Protein 2Z2N (pdb70)

Secondary structure (DSSP, 8-state):
-EEEEEEE--SSS--EEEEEE-TTS-EEEEETTT--EEE-TT--EEE---SSTT----EEE-TTS-EEEEETTTTEEEEE-TTS-EEEEE-SSTT-----EEE-TTS-EEEE----EEEEE-TT--EEEEE-SSTT--EEEEEE-TTS-EEEEETTTTEEEEE-TT--EEEEE-SSTT--EEEEEE-TTSSEEEEETTTTEEEEE-TT--EEEEE-SSTT--EEEEEE-STT-EEEEETTTTEEEEEETTTEEEEEE-SSSS-----EEE-SS-EEE---SEEEEEEE-

Solvent-accessible surface area: 12119 Å² total

CATH classification: 2.130.10.10

Structure (mmCIF, N/CA/C/O backbone):
data_2Z2N
#
_entry.id   2Z2N
#
_cell.length_a   92.970
_cell.length_b   34.752
_cell.length_c   86.601
_cell.angle_alpha   90.00
_cell.angle_beta   117.86
_cell.angle_gamma   90.00
#
_symmetry.space_group_name_H-M   'C 1 2 1'
#
loop_
_entity.id
_entity.type
_entity.pdbx_description
1 polymer 'virginiamycin B lyase'
2 non-polymer 'CHLORIDE ION'
3 water water
#
loop_
_atom_site.group_PDB
_atom_site.id
_atom_site.type_symbol
_atom_site.label_atom_id
_atom_site.label_alt_id
_atom_site.label_comp_id
_atom_site.label_asym_id
_atom_site.label_entity_id
_atom_site.label_seq_id
_atom_site.pdbx_PDB_ins_code
_atom_site.Cartn_x
_atom_site.Cartn_y
_atom_site.Cartn_z
_atom_site.occupancy
_atom_site.B_iso_or_equiv
_atom_site.auth_seq_id
_atom_site.auth_comp_id
_atom_site.auth_asym_id
_atom_site.auth_atom_id
_atom_site.pdbx_PDB_model_num
ATOM 1 N N . GLU A 1 2 ? 34.141 0.462 5.760 1.00 35.40 2 GLU A N 1
ATOM 2 C CA . GLU A 1 2 ? 34.632 0.166 7.145 1.00 35.10 2 GLU A CA 1
ATOM 3 C C . GLU A 1 2 ? 34.373 1.311 8.099 1.00 34.67 2 GLU A C 1
ATOM 4 O O . GLU A 1 2 ? 33.976 2.395 7.687 1.00 34.69 2 GLU A O 1
ATOM 10 N N . PHE A 1 3 ? 34.643 1.059 9.374 1.00 34.45 3 PHE A N 1
ATOM 11 C CA . PHE A 1 3 ? 34.072 1.839 10.464 1.00 34.80 3 PHE A CA 1
ATOM 12 C C . PHE A 1 3 ? 34.689 1.498 11.815 1.00 34.45 3 PHE A C 1
ATOM 13 O O . PHE A 1 3 ? 35.170 0.366 12.029 1.00 34.25 3 PHE A O 1
ATOM 21 N N . LYS A 1 4 ? 34.670 2.466 12.722 1.00 33.66 4 LYS A N 1
ATOM 22 C CA . LYS A 1 4 ? 35.320 2.311 14.030 1.00 34.38 4 LYS A CA 1
ATOM 23 C C . LYS A 1 4 ? 34.241 2.419 15.068 1.00 34.19 4 LYS A C 1
ATOM 24 O O . LYS A 1 4 ? 33.392 3.285 14.940 1.00 34.37 4 LYS A O 1
ATOM 30 N N . LEU A 1 5 ? 34.250 1.524 16.047 1.00 34.74 5 LEU A N 1
ATOM 31 C CA . LEU A 1 5 ? 33.315 1.562 17.189 1.00 35.36 5 LEU A CA 1
ATOM 32 C C . LEU A 1 5 ? 34.026 1.638 18.538 1.00 35.14 5 LEU A C 1
ATOM 33 O O . LEU A 1 5 ? 34.959 0.871 18.810 1.00 36.07 5 LEU A O 1
ATOM 38 N N . GLN A 1 6 ? 33.585 2.579 19.363 1.00 35.85 6 GLN A N 1
ATOM 39 C CA . GLN A 1 6 ? 33.920 2.676 20.785 1.00 36.37 6 GLN A CA 1
ATOM 40 C C . GLN A 1 6 ? 32.662 2.495 21.605 1.00 36.00 6 GLN A C 1
ATOM 41 O O . GLN A 1 6 ? 31.569 2.628 21.065 1.00 37.05 6 GLN A O 1
ATOM 47 N N . GLU A 1 7 ? 32.817 2.182 22.890 1.00 35.89 7 GLU A N 1
ATOM 48 C CA . GLU A 1 7 ? 31.714 2.073 23.857 1.00 36.12 7 GLU A CA 1
ATOM 49 C C . GLU A 1 7 ? 31.930 2.898 25.097 1.00 35.33 7 GLU A C 1
ATOM 50 O O . GLU A 1 7 ? 33.061 3.093 25.556 1.00 36.06 7 GLU A O 1
ATOM 56 N N . LEU A 1 8 ? 30.822 3.326 25.674 1.00 35.63 8 LEU A N 1
ATOM 57 C CA . LEU A 1 8 ? 30.759 3.944 26.986 1.00 35.12 8 LEU A CA 1
ATOM 58 C C . LEU A 1 8 ? 29.939 3.076 27.951 1.00 35.31 8 LEU A C 1
ATOM 59 O O . LEU A 1 8 ? 28.812 2.727 27.690 1.00 31.42 8 LEU A O 1
ATOM 64 N N . ASN A 1 9 ? 30.536 2.739 29.093 1.00 35.76 9 ASN A N 1
ATOM 65 C CA . ASN A 1 9 ? 29.880 1.971 30.133 1.00 38.16 9 ASN A CA 1
ATOM 66 C C . ASN A 1 9 ? 29.112 2.899 31.030 1.00 38.94 9 ASN A C 1
ATOM 67 O O . ASN A 1 9 ? 29.665 3.906 31.460 1.00 39.69 9 ASN A O 1
ATOM 72 N N . LEU A 1 10 ? 27.907 2.510 31.422 1.00 41.14 10 LEU A N 1
ATOM 73 C CA . LEU A 1 10 ? 27.011 3.342 32.244 1.00 43.21 10 LEU A CA 1
ATOM 74 C C . LEU A 1 10 ? 26.648 2.909 33.692 1.00 45.18 10 LEU A C 1
ATOM 75 O O . LEU A 1 10 ? 26.090 3.718 34.441 1.00 46.31 10 LEU A O 1
ATOM 80 N N . THR A 1 11 ? 27.021 1.699 34.095 1.00 46.98 11 THR A N 1
ATOM 81 C CA . THR A 1 11 ? 26.085 0.631 34.625 1.00 48.35 11 THR A CA 1
ATOM 82 C C . THR A 1 11 ? 25.449 0.419 36.066 1.00 48.97 11 THR A C 1
ATOM 83 O O . THR A 1 11 ? 25.662 -0.662 36.666 1.00 49.82 11 THR A O 1
ATOM 87 N N . ASN A 1 12 ? 24.608 1.325 36.604 1.00 49.14 12 ASN A N 1
ATOM 88 C CA A ASN A 1 12 ? 24.128 1.061 37.975 0.50 48.71 12 ASN A CA 1
ATOM 89 C CA B ASN A 1 12 ? 23.883 1.143 37.915 0.50 48.65 12 ASN A CA 1
ATOM 90 C C . ASN A 1 12 ? 23.423 -0.291 38.108 1.00 48.07 12 ASN A C 1
ATOM 91 O O . ASN A 1 12 ? 23.568 -0.897 39.145 1.00 49.46 12 ASN A O 1
ATOM 100 N N . GLN A 1 13 ? 22.746 -0.783 37.079 1.00 47.43 13 GLN A N 1
ATOM 101 C CA . GLN A 1 13 ? 22.612 -2.227 36.871 1.00 45.82 13 GLN A CA 1
ATOM 102 C C . GLN A 1 13 ? 22.084 -2.812 35.546 1.00 43.88 13 GLN A C 1
ATOM 103 O O . GLN A 1 13 ? 22.893 -3.141 34.675 1.00 45.67 13 GLN A O 1
ATOM 109 N N . ASP A 1 14 ? 20.789 -3.053 35.389 1.00 40.08 14 ASP A N 1
ATOM 110 C CA . ASP A 1 14 ? 20.320 -3.329 34.010 1.00 37.22 14 ASP A CA 1
ATOM 111 C C . ASP A 1 14 ? 19.300 -2.248 33.851 1.00 33.76 14 ASP A C 1
ATOM 112 O O . ASP A 1 14 ? 18.141 -2.357 34.309 1.00 31.30 14 ASP A O 1
ATOM 117 N N . THR A 1 15 ? 19.826 -1.115 33.368 1.00 29.83 15 THR A N 1
ATOM 118 C CA . THR A 1 15 ? 19.130 0.164 33.461 1.00 28.74 15 THR A CA 1
ATOM 119 C C . THR A 1 15 ? 18.149 0.421 32.323 1.00 27.76 15 THR A C 1
ATOM 120 O O . THR A 1 15 ? 17.311 1.244 32.479 1.00 23.67 15 THR A O 1
ATOM 124 N N . GLY A 1 16 ? 18.245 -0.362 31.243 1.00 28.11 16 GLY A N 1
ATOM 125 C CA . GLY A 1 16 ? 17.398 -0.158 30.052 1.00 28.83 16 GLY A CA 1
ATOM 126 C C . GLY A 1 16 ? 17.663 1.188 29.374 1.00 29.50 16 GLY A C 1
ATOM 127 O O . GLY A 1 16 ? 16.756 2.008 29.271 1.00 28.74 16 GLY A O 1
ATOM 128 N N . PRO A 1 17 ? 18.883 1.392 28.895 1.00 32.06 17 PRO A N 1
ATOM 129 C CA . PRO A 1 17 ? 19.180 2.562 28.069 1.00 33.52 17 PRO A CA 1
ATOM 130 C C . PRO A 1 17 ? 18.289 2.574 26.849 1.00 33.98 17 PRO A C 1
ATOM 131 O O . PRO A 1 17 ? 18.099 1.502 26.246 1.00 33.45 17 PRO A O 1
ATOM 135 N N . TYR A 1 18 ? 17.713 3.719 26.472 1.00 34.65 18 TYR A N 1
ATOM 136 C CA . TYR A 1 18 ? 16.668 3.679 25.398 1.00 36.07 18 TYR A CA 1
ATOM 137 C C . TYR A 1 18 ? 16.757 4.884 24.426 1.00 36.15 18 TYR A C 1
ATOM 138 O O . TYR A 1 18 ? 17.152 4.738 23.303 1.00 37.49 18 TYR A O 1
ATOM 147 N N . GLY A 1 19 ? 16.470 6.064 24.954 1.00 37.71 19 GLY A N 1
ATOM 148 C CA . GLY A 1 19 ? 16.478 7.247 24.120 1.00 37.88 19 GLY A CA 1
ATOM 149 C C . GLY A 1 19 ? 17.825 7.927 24.363 1.00 36.79 19 GLY A C 1
ATOM 150 O O . GLY A 1 19 ? 18.400 7.836 25.413 1.00 39.33 19 GLY A O 1
ATOM 151 N N . ILE A 1 20 ? 18.262 8.594 23.311 1.00 38.51 20 ILE A N 1
ATOM 152 C CA . ILE A 1 20 ? 19.572 9.267 23.343 1.00 37.58 20 ILE A CA 1
ATOM 153 C C . ILE A 1 20 ? 19.568 10.572 22.487 1.00 35.65 20 ILE A C 1
ATOM 154 O O . ILE A 1 20 ? 18.995 10.694 21.428 1.00 35.71 20 ILE A O 1
ATOM 159 N N . THR A 1 21 ? 20.265 11.558 23.021 1.00 36.60 21 THR A N 1
ATOM 160 C CA . THR A 1 21 ? 20.515 12.745 22.318 1.00 37.33 21 THR A CA 1
ATOM 161 C C . THR A 1 21 ? 21.835 13.360 22.775 1.00 36.64 21 THR A C 1
ATOM 162 O O . THR A 1 21 ? 22.372 12.996 23.793 1.00 37.10 21 THR A O 1
ATOM 166 N N . VAL A 1 22 ? 22.300 14.318 22.004 1.00 38.15 22 VAL A N 1
ATOM 167 C CA . VAL A 1 22 ? 23.603 14.879 22.262 1.00 39.54 22 VAL A CA 1
ATOM 168 C C . VAL A 1 22 ? 23.516 16.361 22.141 1.00 40.48 22 VAL A C 1
ATOM 169 O O . VAL A 1 22 ? 23.022 16.821 21.160 1.00 41.16 22 VAL A O 1
ATOM 173 N N . SER A 1 23 ? 24.006 17.107 23.133 1.00 42.19 23 SER A N 1
ATOM 174 C CA . SER A 1 23 ? 24.087 18.576 23.050 1.00 44.34 23 SER A CA 1
ATOM 175 C C . SER A 1 23 ? 25.125 19.057 22.075 1.00 45.18 23 SER A C 1
ATOM 176 O O . SER A 1 23 ? 26.086 18.359 21.791 1.00 45.95 23 SER A O 1
ATOM 179 N N . ASP A 1 24 ? 24.987 20.283 21.585 1.00 46.82 24 ASP A N 1
ATOM 180 C CA . ASP A 1 24 ? 26.074 20.859 20.792 1.00 48.46 24 ASP A CA 1
ATOM 181 C C . ASP A 1 24 ? 27.221 21.227 21.734 1.00 49.04 24 ASP A C 1
ATOM 182 O O . ASP A 1 24 ? 28.289 21.643 21.294 1.00 50.07 24 ASP A O 1
ATOM 187 N N . LYS A 1 25 ? 26.984 21.050 23.036 1.00 49.73 25 LYS A N 1
ATOM 188 C CA . LYS A 1 25 ? 28.033 21.099 24.011 1.00 49.39 25 LYS A CA 1
ATOM 189 C C . LYS A 1 25 ? 28.846 19.768 23.984 1.00 49.15 25 LYS A C 1
ATOM 190 O O . LYS A 1 25 ? 30.018 19.771 24.348 1.00 50.24 25 LYS A O 1
ATOM 196 N N . GLY A 1 26 ? 28.262 18.668 23.502 1.00 47.86 26 GLY A N 1
ATOM 197 C CA . GLY A 1 26 ? 28.974 17.358 23.389 1.00 46.75 26 GLY A CA 1
ATOM 198 C C . GLY A 1 26 ? 28.572 16.356 24.461 1.00 44.64 26 GLY A C 1
ATOM 199 O O . GLY A 1 26 ? 29.054 15.220 24.531 1.00 44.22 26 GLY A O 1
ATOM 200 N N . LYS A 1 27 ? 27.677 16.825 25.306 1.00 42.39 27 LYS A N 1
ATOM 201 C CA . LYS A 1 27 ? 27.103 16.077 26.355 1.00 41.31 27 LYS A CA 1
ATOM 202 C C . LYS A 1 27 ? 26.134 15.078 25.742 1.00 38.29 27 LYS A C 1
ATOM 203 O O . LYS A 1 27 ? 25.360 15.446 24.910 1.00 37.51 27 LYS A O 1
ATOM 209 N N . VAL A 1 28 ? 26.167 13.852 26.217 1.00 36.85 28 VAL A N 1
ATOM 210 C CA A VAL A 1 28 ? 25.161 12.900 25.812 0.50 36.65 28 VAL A CA 1
ATOM 211 C CA B VAL A 1 28 ? 25.193 12.839 25.841 0.50 36.55 28 VAL A CA 1
ATOM 212 C C . VAL A 1 28 ? 24.184 12.679 26.974 1.00 36.25 28 VAL A C 1
ATOM 213 O O . VAL A 1 28 ? 24.560 12.627 28.156 1.00 36.79 28 VAL A O 1
ATOM 220 N N . TRP A 1 29 ? 22.908 12.552 26.606 1.00 35.70 29 TRP A N 1
ATOM 221 C CA . TRP A 1 29 ? 21.822 12.338 27.541 1.00 37.51 29 TRP A CA 1
ATOM 222 C C . TRP A 1 29 ? 21.098 11.090 27.081 1.00 37.78 29 TRP A C 1
ATOM 223 O O . TRP A 1 29 ? 20.851 10.926 25.853 1.00 37.53 29 TRP A O 1
ATOM 234 N N . ILE A 1 30 ? 20.760 10.244 28.029 1.00 40.51 30 ILE A N 1
ATOM 235 C CA . ILE A 1 30 ? 20.118 8.983 27.734 1.00 42.43 30 ILE A CA 1
ATOM 236 C C . ILE A 1 30 ? 19.049 8.750 28.736 1.00 42.09 30 ILE A C 1
ATOM 237 O O . ILE A 1 30 ? 19.215 9.037 29.910 1.00 44.47 30 ILE A O 1
ATOM 242 N N . THR A 1 31 ? 17.921 8.247 28.272 1.00 41.95 31 THR A N 1
ATOM 243 C CA A THR A 1 31 ? 17.023 7.732 29.238 0.50 42.49 31 THR A CA 1
ATOM 244 C CA B THR A 1 31 ? 16.914 7.716 29.160 0.50 40.51 31 THR A CA 1
ATOM 245 C C . THR A 1 31 ? 17.249 6.249 29.529 1.00 42.15 31 THR A C 1
ATOM 246 O O . THR A 1 31 ? 17.812 5.503 28.714 1.00 43.59 31 THR A O 1
ATOM 253 N N . GLN A 1 32 ? 16.860 5.893 30.724 1.00 42.60 32 GLN A N 1
ATOM 254 C CA . GLN A 1 32 ? 17.067 4.593 31.326 1.00 42.65 32 GLN A CA 1
ATOM 255 C C . GLN A 1 32 ? 15.748 4.128 31.996 1.00 43.03 32 GLN A C 1
ATOM 256 O O . GLN A 1 32 ? 15.434 4.451 33.162 1.00 43.78 32 GLN A O 1
ATOM 262 N N . HIS A 1 33 ? 14.986 3.336 31.250 1.00 43.04 33 HIS A N 1
ATOM 263 C CA . HIS A 1 33 ? 13.624 3.095 31.652 1.00 42.95 33 HIS A CA 1
ATOM 264 C C . HIS A 1 33 ? 13.487 2.094 32.785 1.00 42.65 33 HIS A C 1
ATOM 265 O O . HIS A 1 33 ? 12.529 2.185 33.555 1.00 43.14 33 HIS A O 1
ATOM 272 N N . LYS A 1 34 ? 14.463 1.192 32.967 1.00 43.20 34 LYS A N 1
ATOM 273 C CA . LYS A 1 34 ? 14.379 0.217 34.037 1.00 43.53 34 LYS A CA 1
ATOM 274 C C . LYS A 1 34 ? 14.878 0.866 35.315 1.00 43.81 34 LYS A C 1
ATOM 275 O O . LYS A 1 34 ? 14.220 0.737 36.355 1.00 44.86 34 LYS A O 1
ATOM 281 N N . ALA A 1 35 ? 16.011 1.574 35.241 1.00 44.40 35 ALA A N 1
ATOM 282 C CA . ALA A 1 35 ? 16.535 2.356 36.410 1.00 45.42 35 ALA A CA 1
ATOM 283 C C . ALA A 1 35 ? 15.693 3.599 36.811 1.00 44.96 35 ALA A C 1
ATOM 284 O O . ALA A 1 35 ? 15.901 4.196 37.872 1.00 44.72 35 ALA A O 1
ATOM 286 N N . ASN A 1 36 ? 14.742 3.964 35.988 1.00 45.43 36 ASN A N 1
ATOM 287 C CA . ASN A 1 36 ? 13.857 5.119 36.216 1.00 46.18 36 ASN A CA 1
ATOM 288 C C . ASN A 1 36 ? 14.587 6.463 36.380 1.00 46.16 36 ASN A C 1
ATOM 289 O O . ASN A 1 36 ? 14.393 7.200 37.378 1.00 47.24 36 ASN A O 1
ATOM 302 N N . ILE A 1 38 ? 17.390 9.571 34.150 1.00 45.46 38 ILE A N 1
ATOM 303 C CA . ILE A 1 38 ? 18.026 10.178 32.983 1.00 45.55 38 ILE A CA 1
ATOM 304 C C . ILE A 1 38 ? 19.471 10.368 33.400 1.00 44.14 38 ILE A C 1
ATOM 305 O O . ILE A 1 38 ? 19.760 10.789 34.522 1.00 46.79 38 ILE A O 1
ATOM 310 N N . SER A 1 39 ? 20.369 9.942 32.532 1.00 42.66 39 SER A N 1
ATOM 311 C CA . SER A 1 39 ? 21.769 10.145 32.779 1.00 41.80 39 SER A CA 1
ATOM 312 C C . SER A 1 39 ? 22.416 11.036 31.693 1.00 40.35 39 SER A C 1
ATOM 313 O O . SER A 1 39 ? 22.122 10.978 30.468 1.00 39.77 39 SER A O 1
ATOM 316 N N . CYS A 1 40 ? 23.336 11.870 32.133 1.00 38.84 40 CYS A N 1
ATOM 317 C CA A CYS A 1 40 ? 24.168 12.554 31.177 0.50 39.09 40 CYS A CA 1
ATOM 318 C CA B CYS A 1 40 ? 24.171 12.686 31.258 0.50 39.40 40 CYS A CA 1
ATOM 319 C C . CYS A 1 40 ? 25.637 12.276 31.461 1.00 39.36 40 CYS A C 1
ATOM 320 O O . CYS A 1 40 ? 26.031 12.065 32.595 1.00 38.43 40 CYS A O 1
ATOM 325 N N . ILE A 1 41 ? 26.421 12.171 30.389 1.00 39.22 41 ILE A N 1
ATOM 326 C CA . ILE A 1 41 ? 27.867 11.993 30.460 1.00 39.29 41 ILE A CA 1
ATOM 327 C C . ILE A 1 41 ? 28.484 13.113 29.650 1.00 39.05 41 ILE A C 1
ATOM 328 O O . ILE A 1 41 ? 28.132 13.305 28.458 1.00 37.99 41 ILE A O 1
ATOM 333 N N . ASN A 1 42 ? 29.393 13.857 30.252 1.00 38.23 42 ASN A N 1
ATOM 334 C CA . ASN A 1 42 ? 30.167 14.812 29.498 1.00 39.11 42 ASN A CA 1
ATOM 335 C C . ASN A 1 42 ? 31.403 14.296 28.832 1.00 38.85 42 ASN A C 1
ATOM 336 O O . ASN A 1 42 ? 31.688 13.160 28.952 1.00 38.53 42 ASN A O 1
ATOM 341 N N . LEU A 1 43 ? 32.107 15.068 28.038 1.00 39.85 43 LEU A N 1
ATOM 342 C CA . LEU A 1 43 ? 33.205 14.404 27.307 1.00 40.55 43 LEU A CA 1
ATOM 343 C C . LEU A 1 43 ? 34.315 13.964 28.253 1.00 40.58 43 LEU A C 1
ATOM 344 O O . LEU A 1 43 ? 34.923 12.904 28.074 1.00 40.82 43 LEU A O 1
ATOM 349 N N . ASP A 1 44 ? 34.570 14.772 29.264 1.00 40.21 44 ASP A N 1
ATOM 350 C CA . ASP A 1 44 ? 35.505 14.358 30.310 1.00 40.24 44 ASP A CA 1
ATOM 351 C C . ASP A 1 44 ? 34.994 13.215 31.207 1.00 39.74 44 ASP A C 1
ATOM 352 O O . ASP A 1 44 ? 35.641 12.882 32.171 1.00 40.93 44 ASP A O 1
ATOM 357 N N . GLY A 1 45 ? 33.831 12.643 30.918 1.00 39.43 45 GLY A N 1
ATOM 358 C CA . GLY A 1 45 ? 33.374 11.423 31.579 1.00 38.92 45 GLY A CA 1
ATOM 359 C C . GLY A 1 45 ? 32.588 11.596 32.880 1.00 38.20 45 GLY A C 1
ATOM 360 O O . GLY A 1 45 ? 32.063 10.629 33.423 1.00 38.46 45 GLY A O 1
ATOM 361 N N . LYS A 1 46 ? 32.474 12.806 33.397 1.00 36.40 46 LYS A N 1
ATOM 362 C CA . LYS A 1 46 ? 31.508 13.014 34.474 1.00 35.54 46 LYS A CA 1
ATOM 363 C C . LYS A 1 46 ? 30.072 12.600 34.138 1.00 36.22 46 LYS A C 1
ATOM 364 O O . LYS A 1 46 ? 29.478 13.051 33.136 1.00 34.27 46 LYS A O 1
ATOM 370 N N . ILE A 1 47 ? 29.519 11.747 34.986 1.00 37.04 47 ILE A N 1
ATOM 371 C CA . ILE A 1 47 ? 28.162 11.258 34.850 1.00 38.52 47 ILE A CA 1
ATOM 372 C C . ILE A 1 47 ? 27.259 11.791 35.921 1.00 38.92 47 ILE A C 1
ATOM 373 O O . ILE A 1 47 ? 27.626 11.768 37.072 1.00 40.34 47 ILE A O 1
ATOM 378 N N . THR A 1 48 ? 26.099 12.303 35.526 1.00 40.12 48 THR A N 1
ATOM 379 C CA . THR A 1 48 ? 25.059 12.686 36.458 1.00 41.21 48 THR A CA 1
ATOM 380 C C . THR A 1 48 ? 23.821 11.878 36.177 1.00 42.44 48 THR A C 1
ATOM 381 O O . THR A 1 48 ? 23.383 11.814 35.042 1.00 44.16 48 THR A O 1
ATOM 385 N N . GLU A 1 49 ? 23.276 11.272 37.217 1.00 44.12 49 GLU A N 1
ATOM 386 C CA . GLU A 1 49 ? 22.084 10.461 37.134 1.00 45.44 49 GLU A CA 1
ATOM 387 C C . GLU A 1 49 ? 21.034 11.233 37.871 1.00 45.84 49 GLU A C 1
ATOM 388 O O . GLU A 1 49 ? 21.230 11.632 39.016 1.00 45.42 49 GLU A O 1
ATOM 394 N N . TYR A 1 50 ? 19.924 11.426 37.199 1.00 46.69 50 TYR A N 1
ATOM 395 C CA . TYR A 1 50 ? 18.792 12.194 37.664 1.00 47.43 50 TYR A CA 1
ATOM 396 C C . TYR A 1 50 ? 17.662 11.190 37.920 1.00 48.31 50 TYR A C 1
ATOM 397 O O . TYR A 1 50 ? 16.992 10.808 36.957 1.00 47.41 50 TYR A O 1
ATOM 406 N N . PRO A 1 51 ? 17.444 10.784 39.209 1.00 49.00 51 PRO A N 1
ATOM 407 C CA . PRO A 1 51 ? 16.317 9.849 39.450 1.00 49.68 51 PRO A CA 1
ATOM 408 C C . PRO A 1 51 ? 14.979 10.562 39.166 1.00 51.57 51 PRO A C 1
ATOM 409 O O . PRO A 1 51 ? 14.812 11.752 39.554 1.00 52.38 51 PRO A O 1
ATOM 413 N N . LEU A 1 52 ? 14.051 9.903 38.430 1.00 50.74 52 LEU A N 1
ATOM 414 C CA . LEU A 1 52 ? 12.751 10.529 38.274 1.00 52.02 52 LEU A CA 1
ATOM 415 C C . LEU A 1 52 ? 11.968 10.584 39.566 1.00 52.16 52 LEU A C 1
ATOM 416 O O . LEU A 1 52 ? 12.016 9.641 40.334 1.00 50.55 52 LEU A O 1
ATOM 421 N N . PRO A 1 53 ? 11.262 11.705 39.819 1.00 53.05 53 PRO A N 1
ATOM 422 C CA . PRO A 1 53 ? 10.385 11.798 40.979 1.00 53.20 53 PRO A CA 1
ATOM 423 C C . PRO A 1 53 ? 9.226 10.802 40.992 1.00 52.58 53 PRO A C 1
ATOM 424 O O . PRO A 1 53 ? 8.895 10.290 42.060 1.00 53.81 53 PRO A O 1
ATOM 428 N N . THR A 1 54 ? 8.627 10.535 39.839 1.00 52.14 54 THR A N 1
ATOM 429 C CA . THR A 1 54 ? 7.554 9.544 39.741 1.00 51.01 54 THR A CA 1
ATOM 430 C C . THR A 1 54 ? 8.136 8.119 39.555 1.00 49.95 54 THR A C 1
ATOM 431 O O . THR A 1 54 ? 8.853 7.856 38.618 1.00 48.97 54 THR A O 1
ATOM 435 N N . PRO A 1 55 ? 7.834 7.192 40.479 1.00 48.96 55 PRO A N 1
ATOM 436 C CA . PRO A 1 55 ? 8.408 5.842 40.349 1.00 48.41 55 PRO A CA 1
ATOM 437 C C . PRO A 1 55 ? 7.803 5.088 39.171 1.00 47.96 55 PRO A C 1
ATOM 438 O O . PRO A 1 55 ? 6.690 5.405 38.724 1.00 48.52 55 PRO A O 1
ATOM 442 N N . ASP A 1 56 ? 8.566 4.166 38.597 1.00 47.10 56 ASP A N 1
ATOM 443 C CA . ASP A 1 56 ? 8.073 3.324 37.469 1.00 47.21 56 ASP A CA 1
ATOM 444 C C . ASP A 1 56 ? 7.329 4.078 36.373 1.00 45.76 56 ASP A C 1
ATOM 445 O O . ASP A 1 56 ? 6.248 3.688 35.910 1.00 44.76 56 ASP A O 1
ATOM 450 N N . ALA A 1 57 ? 7.973 5.150 35.934 1.00 44.75 57 ALA A N 1
ATOM 451 C CA . ALA A 1 57 ? 7.398 6.099 35.007 1.00 44.48 57 ALA A CA 1
ATOM 452 C C . ALA A 1 57 ? 7.538 5.680 33.555 1.00 42.20 57 ALA A C 1
ATOM 453 O O . ALA A 1 57 ? 6.905 6.258 32.711 1.00 42.04 57 ALA A O 1
ATOM 455 N N . LYS A 1 58 ? 8.336 4.644 33.299 1.00 40.52 58 LYS A N 1
ATOM 456 C CA . LYS A 1 58 ? 8.685 4.177 31.960 1.00 39.57 58 LYS A CA 1
ATOM 457 C C . LYS A 1 58 ? 9.143 5.355 31.085 1.00 40.11 58 LYS A C 1
ATOM 458 O O . LYS A 1 58 ? 8.528 5.678 30.103 1.00 39.19 58 LYS A O 1
ATOM 464 N N . VAL A 1 59 ? 10.238 5.984 31.498 1.00 41.72 59 VAL A N 1
ATOM 465 C CA . VAL A 1 59 ? 10.819 7.071 30.646 1.00 40.63 59 VAL A CA 1
ATOM 466 C C . VAL A 1 59 ? 11.336 6.514 29.334 1.00 40.89 59 VAL A C 1
ATOM 467 O O . VAL A 1 59 ? 12.110 5.535 29.328 1.00 44.06 59 VAL A O 1
ATOM 479 N N . CYS A 1 61 ? 11.362 8.661 25.626 1.00 29.25 61 CYS A N 1
ATOM 480 C CA . CYS A 1 61 ? 12.081 9.521 24.677 1.00 27.83 61 CYS A CA 1
ATOM 481 C C . CYS A 1 61 ? 12.457 10.843 25.282 1.00 26.66 61 CYS A C 1
ATOM 482 O O . CYS A 1 61 ? 11.882 11.288 26.229 1.00 26.11 61 CYS A O 1
ATOM 485 N N . LEU A 1 62 ? 13.494 11.455 24.732 1.00 26.19 62 LEU A N 1
ATOM 486 C CA . LEU A 1 62 ? 13.836 12.771 25.232 1.00 25.78 62 LEU A CA 1
ATOM 487 C C . LEU A 1 62 ? 14.323 13.621 24.020 1.00 22.00 62 LEU A C 1
ATOM 488 O O . LEU A 1 62 ? 14.781 13.170 22.930 1.00 23.27 62 LEU A O 1
ATOM 493 N N . THR A 1 63 ? 14.380 14.906 24.303 1.00 22.98 63 THR A N 1
ATOM 494 C CA . THR A 1 63 ? 14.864 15.912 23.380 1.00 25.24 63 THR A CA 1
ATOM 495 C C . THR A 1 63 ? 15.469 17.086 24.182 1.00 23.92 63 THR A C 1
ATOM 496 O O . THR A 1 63 ? 15.139 17.307 25.290 1.00 25.54 63 THR A O 1
ATOM 500 N N . ILE A 1 64 ? 16.329 17.828 23.532 1.00 25.80 64 ILE A N 1
ATOM 501 C CA . ILE A 1 64 ? 16.929 19.035 24.093 1.00 26.55 64 ILE A CA 1
ATOM 502 C C . ILE A 1 64 ? 16.302 20.206 23.306 1.00 26.82 64 ILE A C 1
ATOM 503 O O . ILE A 1 64 ? 16.467 20.292 22.077 1.00 26.95 64 ILE A O 1
ATOM 508 N N . SER A 1 65 ? 15.637 21.104 24.036 1.00 26.45 65 SER A N 1
ATOM 509 C CA . SER A 1 65 ? 15.014 22.280 23.467 1.00 27.56 65 SER A CA 1
ATOM 510 C C . SER A 1 65 ? 16.086 23.330 23.038 1.00 28.53 65 SER A C 1
ATOM 511 O O . SER A 1 65 ? 17.255 23.257 23.449 1.00 28.48 65 SER A O 1
ATOM 514 N N . SER A 1 66 ? 15.722 24.308 22.235 1.00 28.56 66 SER A N 1
ATOM 515 C CA . SER A 1 66 ? 16.711 25.272 21.753 1.00 29.42 66 SER A CA 1
ATOM 516 C C . SER A 1 66 ? 17.337 26.069 22.956 1.00 30.40 66 SER A C 1
ATOM 517 O O . SER A 1 66 ? 18.482 26.551 22.882 1.00 31.99 66 SER A O 1
ATOM 520 N N . ASP A 1 67 ? 16.591 26.160 24.057 1.00 31.12 67 ASP A N 1
ATOM 521 C CA . ASP A 1 67 ? 17.048 26.946 25.194 1.00 32.57 67 ASP A CA 1
ATOM 522 C C . ASP A 1 67 ? 17.796 26.059 26.169 1.00 33.01 67 ASP A C 1
ATOM 523 O O . ASP A 1 67 ? 18.081 26.482 27.294 1.00 32.37 67 ASP A O 1
ATOM 528 N N . GLY A 1 68 ? 18.019 24.806 25.756 1.00 32.83 68 GLY A N 1
ATOM 529 C CA . GLY A 1 68 ? 18.969 23.914 26.403 1.00 33.15 68 GLY A CA 1
ATOM 530 C C . GLY A 1 68 ? 18.360 22.934 27.383 1.00 32.16 68 GLY A C 1
ATOM 531 O O . GLY A 1 68 ? 19.094 22.116 27.932 1.00 34.27 68 GLY A O 1
ATOM 532 N N . GLU A 1 69 ? 17.056 23.026 27.670 1.00 30.57 69 GLU A N 1
ATOM 533 C CA . GLU A 1 69 ? 16.433 22.124 28.646 1.00 29.29 69 GLU A CA 1
ATOM 534 C C . GLU A 1 69 ? 16.138 20.784 28.027 1.00 28.13 69 GLU A C 1
ATOM 535 O O . GLU A 1 69 ? 16.006 20.670 26.816 1.00 26.45 69 GLU A O 1
ATOM 541 N N . VAL A 1 70 ? 16.068 19.755 28.871 1.00 26.71 70 VAL A N 1
ATOM 542 C CA . VAL A 1 70 ? 15.770 18.386 28.406 1.00 26.95 70 VAL A CA 1
ATOM 543 C C . VAL A 1 70 ? 14.326 18.098 28.711 1.00 27.73 70 VAL A C 1
ATOM 544 O O . VAL A 1 70 ? 13.906 18.303 29.850 1.00 30.34 70 VAL A O 1
ATOM 548 N N . TRP A 1 71 ? 13.574 17.643 27.689 1.00 27.75 71 TRP A N 1
ATOM 549 C CA . TRP A 1 71 ? 12.185 17.290 27.843 1.00 26.83 71 TRP A CA 1
ATOM 550 C C . TRP A 1 71 ? 12.022 15.849 27.619 1.00 26.30 71 TRP A C 1
ATOM 551 O O . TRP A 1 71 ? 12.676 15.324 26.799 1.00 29.01 71 TRP A O 1
ATOM 562 N N . PHE A 1 72 ? 11.123 15.173 28.308 1.00 28.44 72 PHE A N 1
ATOM 563 C CA . PHE A 1 72 ? 11.036 13.739 28.127 1.00 27.83 72 PHE A CA 1
ATOM 564 C C . PHE A 1 72 ? 9.667 13.213 28.417 1.00 27.98 72 PHE A C 1
ATOM 565 O O . PHE A 1 72 ? 8.836 13.882 29.044 1.00 29.12 72 PHE A O 1
ATOM 573 N N . THR A 1 73 ? 9.439 12.004 27.909 1.00 28.36 73 THR A N 1
ATOM 574 C CA . THR A 1 73 ? 8.179 11.354 28.133 1.00 29.09 73 THR A CA 1
ATOM 575 C C . THR A 1 73 ? 8.309 10.215 29.136 1.00 28.79 73 THR A C 1
ATOM 576 O O . THR A 1 73 ? 9.291 9.417 29.122 1.00 27.82 73 THR A O 1
ATOM 580 N N . GLU A 1 74 ? 7.299 10.204 30.017 1.00 28.47 74 GLU A N 1
ATOM 581 C CA . GLU A 1 74 ? 7.044 9.194 31.039 1.00 29.85 74 GLU A CA 1
ATOM 582 C C . GLU A 1 74 ? 5.841 8.363 30.557 1.00 30.29 74 GLU A C 1
ATOM 583 O O . GLU A 1 74 ? 4.708 8.705 30.856 1.00 30.15 74 GLU A O 1
ATOM 589 N N . ASN A 1 75 ? 6.148 7.294 29.824 1.00 30.48 75 ASN A N 1
ATOM 590 C CA . ASN A 1 75 ? 5.166 6.471 29.107 1.00 29.94 75 ASN A CA 1
ATOM 591 C C . ASN A 1 75 ? 4.134 5.762 30.036 1.00 30.72 75 ASN A C 1
ATOM 592 O O . ASN A 1 75 ? 2.950 5.678 29.657 1.00 31.39 75 ASN A O 1
ATOM 597 N N . ALA A 1 76 ? 4.585 5.282 31.193 1.00 29.51 76 ALA A N 1
ATOM 598 C CA . ALA A 1 76 ? 3.740 4.552 32.136 1.00 30.11 76 ALA A CA 1
ATOM 599 C C . ALA A 1 76 ? 3.154 5.460 33.191 1.00 30.76 76 ALA A C 1
ATOM 600 O O . ALA A 1 76 ? 2.217 5.057 33.835 1.00 33.47 76 ALA A O 1
ATOM 602 N N . ALA A 1 77 ? 3.698 6.669 33.376 1.00 32.96 77 ALA A N 1
ATOM 603 C CA . ALA A 1 77 ? 3.190 7.603 34.377 1.00 33.63 77 ALA A CA 1
ATOM 604 C C . ALA A 1 77 ? 2.334 8.757 33.861 1.00 32.88 77 ALA A C 1
ATOM 605 O O . ALA A 1 77 ? 1.857 9.582 34.691 1.00 32.48 77 ALA A O 1
ATOM 607 N N . ASN A 1 78 ? 2.120 8.823 32.542 1.00 33.11 78 ASN A N 1
ATOM 608 C CA . ASN A 1 78 ? 1.207 9.805 31.935 1.00 32.81 78 ASN A CA 1
ATOM 609 C C . ASN A 1 78 ? 1.695 11.253 32.128 1.00 32.57 78 ASN A C 1
ATOM 610 O O . ASN A 1 78 ? 0.917 12.181 32.344 1.00 30.74 78 ASN A O 1
ATOM 615 N N . LYS A 1 79 ? 3.006 11.431 31.932 1.00 33.14 79 LYS A N 1
ATOM 616 C CA . LYS A 1 79 ? 3.629 12.719 32.203 1.00 32.85 79 LYS A CA 1
ATOM 617 C C . LYS A 1 79 ? 4.649 13.101 31.169 1.00 31.48 79 LYS A C 1
ATOM 618 O O . LYS A 1 79 ? 5.262 12.236 30.543 1.00 31.78 79 LYS A O 1
ATOM 624 N N . ILE A 1 80 ? 4.815 14.409 31.028 1.00 31.85 80 ILE A N 1
ATOM 625 C CA . ILE A 1 80 ? 5.930 15.024 30.321 1.00 32.74 80 ILE A CA 1
ATOM 626 C C . ILE A 1 80 ? 6.847 15.624 31.400 1.00 32.92 80 ILE A C 1
ATOM 627 O O . ILE A 1 80 ? 6.389 16.288 32.316 1.00 34.83 80 ILE A O 1
ATOM 632 N N . GLY A 1 81 ? 8.123 15.296 31.346 1.00 33.20 81 GLY A N 1
ATOM 633 C CA . GLY A 1 81 ? 9.117 15.861 32.228 1.00 32.83 81 GLY A CA 1
ATOM 634 C C . GLY A 1 81 ? 10.031 16.841 31.527 1.00 33.06 81 GLY A C 1
ATOM 635 O O . GLY A 1 81 ? 10.087 16.954 30.295 1.00 32.88 81 GLY A O 1
ATOM 636 N N . ARG A 1 82 ? 10.726 17.597 32.369 1.00 31.89 82 ARG A N 1
ATOM 637 C CA . ARG A 1 82 ? 11.598 18.622 31.910 1.00 31.98 82 ARG A CA 1
ATOM 638 C C . ARG A 1 82 ? 12.691 18.740 32.944 1.00 30.09 82 ARG A C 1
ATOM 639 O O . ARG A 1 82 ? 12.390 18.784 34.108 1.00 31.57 82 ARG A O 1
ATOM 647 N N . ILE A 1 83 ? 13.939 18.764 32.514 1.00 29.67 83 ILE A N 1
ATOM 648 C CA . ILE A 1 83 ? 15.068 19.106 33.375 1.00 30.20 83 ILE A CA 1
ATOM 649 C C . ILE A 1 83 ? 15.545 20.491 32.994 1.00 29.86 83 ILE A C 1
ATOM 650 O O . ILE A 1 83 ? 16.055 20.734 31.920 1.00 26.89 83 ILE A O 1
ATOM 655 N N . THR A 1 84 ? 15.495 21.380 33.968 1.00 31.11 84 THR A N 1
ATOM 656 C CA . THR A 1 84 ? 15.761 22.753 33.731 1.00 32.53 84 THR A CA 1
ATOM 657 C C . THR A 1 84 ? 17.252 22.942 33.817 1.00 33.90 84 THR A C 1
ATOM 658 O O . THR A 1 84 ? 18.013 22.037 34.168 1.00 32.96 84 THR A O 1
ATOM 662 N N . LYS A 1 85 ? 17.656 24.161 33.512 1.00 35.53 85 LYS A N 1
ATOM 663 C CA . LYS A 1 85 ? 19.044 24.492 33.449 1.00 37.47 85 LYS A CA 1
ATOM 664 C C . LYS A 1 85 ? 19.605 24.417 34.873 1.00 37.91 85 LYS A C 1
ATOM 665 O O . LYS A 1 85 ? 20.785 24.086 35.083 1.00 39.15 85 LYS A O 1
ATOM 671 N N . LYS A 1 86 ? 18.742 24.646 35.864 1.00 37.62 86 LYS A N 1
ATOM 672 C CA . LYS A 1 86 ? 19.146 24.479 37.25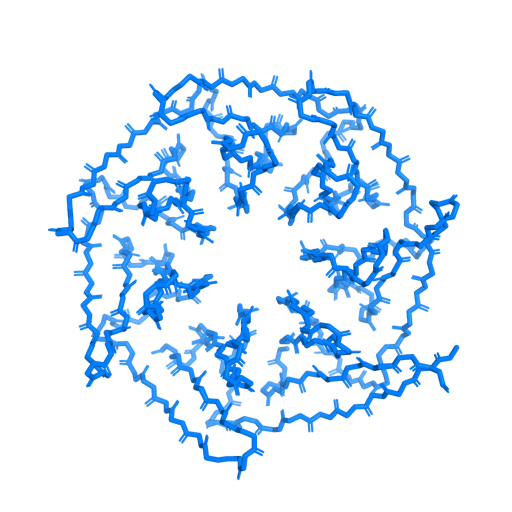0 1.00 37.31 86 LYS A CA 1
ATOM 673 C C . LYS A 1 86 ? 19.327 23.013 37.672 1.00 36.64 86 LYS A C 1
ATOM 674 O O . LYS A 1 86 ? 19.668 22.756 38.813 1.00 36.88 86 LYS A O 1
ATOM 680 N N . GLY A 1 87 ? 19.133 22.061 36.769 1.00 36.11 87 GLY A N 1
ATOM 681 C CA . GLY A 1 87 ? 19.187 20.654 37.110 1.00 35.81 87 GLY A CA 1
ATOM 682 C C . GLY A 1 87 ? 17.980 20.188 37.911 1.00 35.88 87 GLY A C 1
ATOM 683 O O . GLY A 1 87 ? 18.041 19.144 38.556 1.00 36.46 87 GLY A O 1
ATOM 684 N N . ILE A 1 88 ? 16.891 20.958 37.914 1.00 35.20 88 ILE A N 1
ATOM 685 C CA . ILE A 1 88 ? 15.668 20.490 38.562 1.00 34.33 88 ILE A CA 1
ATOM 686 C C . ILE A 1 88 ? 14.619 19.937 37.553 1.00 32.97 88 ILE A C 1
ATOM 687 O O . ILE A 1 88 ? 14.411 20.483 36.449 1.00 30.86 88 ILE A O 1
ATOM 692 N N . ILE A 1 89 ? 13.941 18.885 37.993 1.00 32.12 89 ILE A N 1
ATOM 693 C CA . ILE A 1 89 ? 12.974 18.151 37.186 1.00 32.18 89 ILE A CA 1
ATOM 694 C C . ILE A 1 89 ? 11.584 18.586 37.531 1.00 32.25 89 ILE A C 1
ATOM 695 O O . ILE A 1 89 ? 11.188 18.541 38.712 1.00 31.38 89 ILE A O 1
ATOM 700 N N . LYS A 1 90 ? 10.880 19.093 36.544 1.00 32.67 90 LYS A N 1
ATOM 701 C CA . LYS A 1 90 ? 9.468 19.314 36.644 1.00 34.36 90 LYS A CA 1
ATOM 702 C C . LYS A 1 90 ? 8.766 18.238 35.811 1.00 33.77 90 LYS A C 1
ATOM 703 O O . LYS A 1 90 ? 9.269 17.805 34.769 1.00 33.04 90 LYS A O 1
ATOM 709 N N . GLU A 1 91 ? 7.622 17.776 36.319 1.00 33.66 91 GLU A N 1
ATOM 710 C CA . GLU A 1 91 ? 6.724 16.979 35.498 1.00 33.28 91 GLU A CA 1
ATOM 711 C C . GLU A 1 91 ? 5.415 17.692 35.327 1.00 32.19 91 GLU A C 1
ATOM 712 O O . GLU A 1 91 ? 5.037 18.507 36.164 1.00 32.79 91 GLU A O 1
ATOM 718 N N . TYR A 1 92 ? 4.742 17.365 34.240 1.00 31.80 92 TYR A N 1
ATOM 719 C CA . TYR A 1 92 ? 3.445 17.903 33.879 1.00 32.33 92 TYR A CA 1
ATOM 720 C C . TYR A 1 92 ? 2.543 16.742 33.522 1.00 31.94 92 TYR A C 1
ATOM 721 O O . TYR A 1 92 ? 2.833 15.935 32.641 1.00 33.46 92 TYR A O 1
ATOM 730 N N . THR A 1 93 ? 1.469 16.612 34.286 1.00 30.96 93 THR A N 1
ATOM 731 C CA . THR A 1 93 ? 0.569 15.490 34.084 1.00 32.56 93 THR A CA 1
ATOM 732 C C . THR A 1 93 ? -0.378 15.700 32.956 1.00 32.39 93 THR A C 1
ATOM 733 O O . THR A 1 93 ? -1.016 16.743 32.875 1.00 32.86 93 THR A O 1
ATOM 737 N N . LEU A 1 94 ? -0.490 14.682 32.105 1.00 32.75 94 LEU A N 1
ATOM 738 C CA . LEU A 1 94 ? -1.388 14.751 30.984 1.00 32.96 94 LEU A CA 1
ATOM 739 C C . LEU A 1 94 ? -2.869 14.779 31.345 1.00 32.68 94 LEU A C 1
ATOM 740 O O . LEU A 1 94 ? -3.328 14.086 32.263 1.00 32.77 94 LEU A O 1
ATOM 745 N N . PRO A 1 95 ? -3.641 15.590 30.617 1.00 32.84 95 PRO A N 1
ATOM 746 C CA . PRO A 1 95 ? -5.035 15.802 30.944 1.00 32.47 95 PRO A CA 1
ATOM 747 C C . PRO A 1 95 ? -5.948 14.546 30.936 1.00 32.48 95 PRO A C 1
ATOM 748 O O . PRO A 1 95 ? -6.846 14.457 31.757 1.00 34.00 95 PRO A O 1
ATOM 752 N N . ASN A 1 96 ? -5.695 13.579 30.045 1.00 32.85 96 ASN A N 1
ATOM 753 C CA . ASN A 1 96 ? -6.463 12.322 30.003 1.00 32.09 96 ASN A CA 1
ATOM 754 C C . ASN A 1 96 ? -5.631 11.143 30.450 1.00 32.51 96 ASN A C 1
ATOM 755 O O . ASN A 1 96 ? -4.469 11.005 30.058 1.00 33.81 96 ASN A O 1
ATOM 760 N N . PRO A 1 97 ? -6.245 10.193 31.120 1.00 31.71 97 PRO A N 1
ATOM 761 C CA . PRO A 1 97 ? -5.393 9.215 31.742 1.00 32.93 97 PRO A CA 1
ATOM 762 C C . PRO A 1 97 ? -4.900 8.157 30.772 1.00 33.55 97 PRO A C 1
ATOM 763 O O . PRO A 1 97 ? -5.514 7.932 29.713 1.00 33.13 97 PRO A O 1
ATOM 767 N N . ASP A 1 98 ? -3.811 7.496 31.162 1.00 34.30 98 ASP A N 1
ATOM 768 C CA . ASP A 1 98 ? -3.284 6.381 30.416 1.00 35.75 98 ASP A CA 1
ATOM 769 C C . ASP A 1 98 ? -3.069 6.817 28.973 1.00 33.32 98 ASP A C 1
ATOM 770 O O . ASP A 1 98 ? -3.359 6.069 28.037 1.00 36.27 98 ASP A O 1
ATOM 775 N N . SER A 1 99 ? -2.561 8.036 28.779 1.00 33.65 99 SER A N 1
ATOM 776 C CA . SER A 1 99 ? -2.279 8.521 27.425 1.00 30.72 99 SER A CA 1
ATOM 777 C C . SER A 1 99 ? -1.024 7.874 26.763 1.00 29.45 99 SER A C 1
ATOM 778 O O . SER A 1 99 ? -0.994 7.798 25.565 1.00 30.30 99 SER A O 1
ATOM 781 N N . ALA A 1 100 ? -0.066 7.395 27.568 1.00 29.04 100 ALA A N 1
ATOM 782 C CA . ALA A 1 100 ? 1.161 6.731 27.071 1.00 29.52 100 ALA A CA 1
ATOM 783 C C . ALA A 1 100 ? 1.981 7.608 26.119 1.00 29.14 100 ALA A C 1
ATOM 784 O O . ALA A 1 100 ? 2.270 7.237 24.968 1.00 30.55 100 ALA A O 1
ATOM 786 N N . PRO A 1 101 ? 2.461 8.770 26.641 1.00 28.35 101 PRO A N 1
ATOM 787 C CA . PRO A 1 101 ? 3.299 9.581 25.810 1.00 28.22 101 PRO A CA 1
ATOM 788 C C . PRO A 1 101 ? 4.555 8.846 25.363 1.00 25.48 101 PRO A C 1
ATOM 789 O O . PRO A 1 101 ? 5.127 8.056 26.155 1.00 26.00 101 PRO A O 1
ATOM 793 N N . TYR A 1 102 ? 5.013 9.183 24.201 1.00 16.77 102 TYR A N 1
ATOM 794 C CA . TYR A 1 102 ? 6.100 8.424 23.668 1.00 15.38 102 TYR A CA 1
ATOM 795 C C . TYR A 1 102 ? 7.107 9.330 22.965 1.00 14.42 102 TYR A C 1
ATOM 796 O O . TYR A 1 102 ? 8.032 9.803 23.599 1.00 14.22 102 TYR A O 1
ATOM 805 N N . GLY A 1 103 ? 6.930 9.569 21.681 1.00 13.93 103 GLY A N 1
ATOM 806 C CA . GLY A 1 103 ? 7.796 10.454 20.984 1.00 13.85 103 GLY A CA 1
ATOM 807 C C . GLY A 1 103 ? 7.723 11.901 21.404 1.00 12.12 103 GLY A C 1
ATOM 808 O O . GLY A 1 103 ? 6.726 12.302 21.886 1.00 13.82 103 GLY A O 1
ATOM 809 N N . ILE A 1 104 ? 8.838 12.638 21.176 1.00 11.74 104 ILE A N 1
ATOM 810 C CA . ILE A 1 104 ? 8.948 14.012 21.672 1.00 12.51 104 ILE A CA 1
ATOM 811 C C . ILE A 1 104 ? 9.919 14.819 20.853 1.00 12.51 104 ILE A C 1
ATOM 812 O O . ILE A 1 104 ? 10.969 14.327 20.438 1.00 13.84 104 ILE A O 1
ATOM 817 N N . THR A 1 105 ? 9.530 16.044 20.543 1.00 13.32 105 THR A N 1
ATOM 818 C CA . THR A 1 105 ? 10.311 16.935 19.716 1.00 14.39 105 THR A CA 1
ATOM 819 C C . THR A 1 105 ? 9.893 18.415 19.931 1.00 13.59 105 THR A C 1
ATOM 820 O O . THR A 1 105 ? 8.850 18.700 20.384 1.00 16.02 105 THR A O 1
ATOM 824 N N . GLU A 1 106 ? 10.810 19.306 19.547 1.00 13.66 106 GLU A N 1
ATOM 825 C CA . GLU A 1 106 ? 10.544 20.764 19.537 1.00 12.80 106 GLU A CA 1
ATOM 826 C C . GLU A 1 106 ? 9.839 21.170 18.230 1.00 12.01 106 GLU A C 1
ATOM 827 O O . GLU A 1 106 ? 10.305 20.801 17.136 1.00 14.22 106 GLU A O 1
ATOM 833 N N . GLY A 1 107 ? 8.791 21.994 18.349 1.00 11.69 107 GLY A N 1
ATOM 834 C CA . GLY A 1 107 ? 8.131 22.527 17.189 1.00 12.08 107 GLY A CA 1
ATOM 835 C C . GLY A 1 107 ? 8.683 23.851 16.692 1.00 13.36 107 GLY A C 1
ATOM 836 O O . GLY A 1 107 ? 9.622 24.385 17.242 1.00 12.91 107 GLY A O 1
ATOM 837 N N . PRO A 1 108 ? 8.056 24.425 15.623 1.00 12.11 108 PRO A N 1
ATOM 838 C CA . PRO A 1 108 ? 8.643 25.530 14.955 1.00 13.93 108 PRO A CA 1
ATOM 839 C C . PRO A 1 108 ? 8.677 26.824 15.787 1.00 14.59 108 PRO A C 1
ATOM 840 O O . PRO A 1 108 ? 9.569 27.628 15.548 1.00 14.71 108 PRO A O 1
ATOM 844 N N . ASN A 1 109 ? 7.685 27.011 16.666 1.00 12.07 109 ASN A N 1
ATOM 845 C CA . ASN A 1 109 ? 7.605 28.176 17.547 1.00 13.66 109 ASN A CA 1
ATOM 846 C C . ASN A 1 109 ? 8.227 27.962 18.920 1.00 13.60 109 ASN A C 1
ATOM 847 O O . ASN A 1 109 ? 8.298 28.879 19.716 1.00 14.49 109 ASN A O 1
ATOM 852 N N . GLY A 1 110 ? 8.749 26.787 19.120 1.00 14.04 110 GLY A N 1
ATOM 853 C CA . GLY A 1 110 ? 9.525 26.444 20.254 1.00 14.44 110 GLY A CA 1
ATOM 854 C C . GLY A 1 110 ? 8.744 25.674 21.301 1.00 14.41 110 GLY A C 1
ATOM 855 O O . GLY A 1 110 ? 9.297 25.369 22.377 1.00 15.41 110 GLY A O 1
ATOM 856 N N . ASP A 1 111 ? 7.467 25.380 21.037 1.00 13.66 111 ASP A N 1
ATOM 857 C CA . ASP A 1 111 ? 6.768 24.465 21.952 1.00 11.75 111 ASP A CA 1
ATOM 858 C C . ASP A 1 111 ? 7.307 23.043 21.788 1.00 12.76 111 ASP A C 1
ATOM 859 O O . ASP A 1 111 ? 8.039 22.731 20.829 1.00 11.02 111 ASP A O 1
ATOM 864 N N . ILE A 1 112 ? 6.921 22.166 22.681 1.00 10.83 112 ILE A N 1
ATOM 865 C CA . ILE A 1 112 ? 7.313 20.760 22.703 1.00 12.92 112 ILE A CA 1
ATOM 866 C C . ILE A 1 112 ? 6.108 19.934 22.364 1.00 11.27 112 ILE A C 1
ATOM 867 O O . ILE A 1 112 ? 5.073 20.035 22.965 1.00 13.75 112 ILE A O 1
ATOM 872 N N . TRP A 1 113 ? 6.279 19.096 21.395 1.00 12.00 113 TRP A N 1
ATOM 873 C CA . TRP A 1 113 ? 5.188 18.320 20.786 1.00 12.72 113 TRP A CA 1
ATOM 874 C C . TRP A 1 113 ? 5.533 16.861 21.063 1.00 13.61 113 TRP A C 1
ATOM 875 O O . TRP A 1 113 ? 6.667 16.455 21.093 1.00 13.06 113 TRP A O 1
ATOM 886 N N . PHE A 1 114 ? 4.528 16.073 21.236 1.00 14.15 114 PHE A N 1
ATOM 887 C CA . PHE A 1 114 ? 4.731 14.673 21.638 1.00 14.61 114 PHE A CA 1
ATOM 888 C C . PHE A 1 114 ? 3.548 13.793 21.181 1.00 14.41 114 PHE A C 1
ATOM 889 O O . PHE A 1 114 ? 2.464 14.280 20.945 1.00 17.57 114 PHE A O 1
ATOM 897 N N . THR A 1 115 ? 3.816 12.484 20.982 1.00 15.45 115 THR A N 1
ATOM 898 C CA . THR A 1 115 ? 2.739 11.566 20.613 1.00 15.34 115 THR A CA 1
ATOM 899 C C . THR A 1 115 ? 2.292 10.928 21.876 1.00 15.33 115 THR A C 1
ATOM 900 O O . THR A 1 115 ? 3.046 10.709 22.853 1.00 14.72 115 THR A O 1
ATOM 904 N N . GLU A 1 116 ? 0.967 10.624 21.918 1.00 15.80 116 GLU A N 1
ATOM 905 C CA . GLU A 1 116 ? 0.306 9.769 22.966 1.00 14.21 116 GLU A CA 1
ATOM 906 C C . GLU A 1 116 ? -0.101 8.462 22.345 1.00 14.18 116 GLU A C 1
ATOM 907 O O . GLU A 1 116 ? -1.015 8.452 21.558 1.00 17.52 116 GLU A O 1
ATOM 926 N N . ASN A 1 118 ? -1.270 5.381 23.406 1.00 17.85 118 ASN A N 1
ATOM 927 C CA . ASN A 1 118 ? -2.577 4.874 23.756 1.00 18.76 118 ASN A CA 1
ATOM 928 C C . ASN A 1 118 ? -3.654 6.012 23.740 1.00 18.01 118 ASN A C 1
ATOM 929 O O . ASN A 1 118 ? -4.826 5.772 23.488 1.00 18.22 118 ASN A O 1
ATOM 934 N N . GLY A 1 119 ? -3.273 7.264 23.921 1.00 15.55 119 GLY A N 1
ATOM 935 C CA . GLY A 1 119 ? -4.322 8.316 23.940 1.00 17.50 119 GLY A CA 1
ATOM 936 C C . GLY A 1 119 ? -4.787 8.592 22.538 1.00 16.85 119 GLY A C 1
ATOM 937 O O . GLY A 1 119 ? -5.835 9.147 22.317 1.00 15.97 119 GLY A O 1
ATOM 938 N N . ASN A 1 120 ? -4.002 8.190 21.555 1.00 15.62 120 ASN A N 1
ATOM 939 C CA . ASN A 1 120 ? -4.387 8.439 20.149 1.00 14.48 120 ASN A CA 1
ATOM 940 C C . ASN A 1 120 ? -4.496 9.945 19.832 1.00 15.96 120 ASN A C 1
ATOM 941 O O . ASN A 1 120 ? -5.397 10.356 19.123 1.00 15.60 120 ASN A O 1
ATOM 946 N N . ARG A 1 121 ? -3.485 10.721 20.306 1.00 15.74 12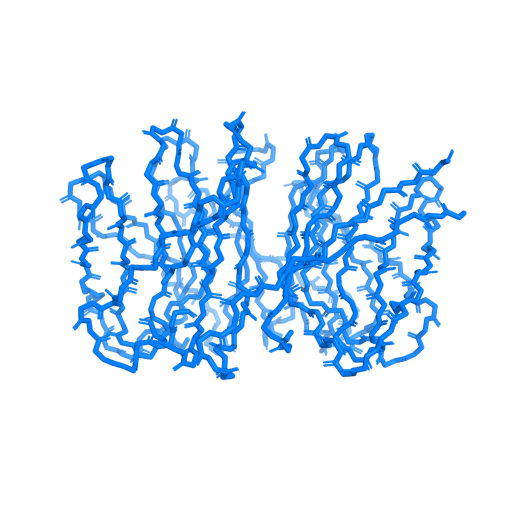1 ARG A N 1
ATOM 947 C CA . ARG A 1 121 ? -3.425 12.159 20.136 1.00 16.29 121 ARG A CA 1
ATOM 948 C C . ARG A 1 121 ? -2.011 12.609 20.004 1.00 16.12 121 ARG A C 1
ATOM 949 O O . ARG A 1 121 ? -1.100 11.866 20.387 1.00 16.27 121 ARG A O 1
ATOM 957 N N . ILE A 1 122 ? -1.873 13.800 19.407 1.00 16.55 122 ILE A N 1
ATOM 958 C CA . ILE A 1 122 ? -0.649 14.600 19.385 1.00 13.16 122 ILE A CA 1
ATOM 959 C C . ILE A 1 122 ? -0.801 15.662 20.429 1.00 16.29 122 ILE A C 1
ATOM 960 O O . ILE A 1 122 ? -1.842 16.294 20.506 1.00 15.02 122 ILE A O 1
ATOM 965 N N . GLY A 1 123 ? 0.197 15.809 21.276 1.00 14.85 123 GLY A N 1
ATOM 966 C CA . GLY A 1 123 ? 0.161 16.776 22.329 1.00 15.81 123 GLY A CA 1
ATOM 967 C C . GLY A 1 123 ? 1.132 17.911 22.053 1.00 15.66 123 GLY A C 1
ATOM 968 O O . GLY A 1 123 ? 2.112 17.733 21.328 1.00 16.50 123 GLY A O 1
ATOM 969 N N . ARG A 1 124 ? 0.888 19.020 22.721 1.00 16.71 124 ARG A N 1
ATOM 970 C CA . ARG A 1 124 ? 1.638 20.232 22.590 1.00 18.40 124 ARG A CA 1
ATOM 971 C C . ARG A 1 124 ? 1.709 20.898 23.968 1.00 17.61 124 ARG A C 1
ATOM 972 O O . ARG A 1 124 ? 0.679 21.121 24.559 1.00 18.25 124 ARG A O 1
ATOM 980 N N . ILE A 1 125 ? 2.914 21.225 24.440 1.00 17.48 125 ILE A N 1
ATOM 981 C CA . ILE A 1 125 ? 3.091 21.893 25.731 1.00 16.95 125 ILE A CA 1
ATOM 982 C C . ILE A 1 125 ? 4.019 23.121 25.650 1.00 18.85 125 ILE A C 1
ATOM 983 O O . ILE A 1 125 ? 5.011 23.116 24.950 1.00 14.35 125 ILE A O 1
ATOM 988 N N . THR A 1 126 ? 3.679 24.162 26.398 1.00 19.02 126 THR A N 1
ATOM 989 C CA . THR A 1 126 ? 4.456 25.396 26.411 1.00 20.21 126 THR A CA 1
ATOM 990 C C . THR A 1 126 ? 5.466 25.501 27.522 1.00 22.20 126 THR A C 1
ATOM 991 O O . THR A 1 126 ? 5.516 24.692 28.448 1.00 22.56 126 THR A O 1
ATOM 995 N N . ASP A 1 127 ? 6.286 26.536 27.398 1.00 24.70 127 ASP A N 1
ATOM 996 C CA . ASP A 1 127 ? 7.209 26.947 28.425 1.00 26.40 127 ASP A CA 1
ATOM 997 C C . ASP A 1 127 ? 6.550 26.884 29.814 1.00 26.83 127 ASP A C 1
ATOM 998 O O . ASP A 1 127 ? 7.090 26.372 30.813 1.00 26.94 127 ASP A O 1
ATOM 1003 N N . ASP A 1 128 ? 5.335 27.391 29.859 1.00 26.48 128 ASP A N 1
ATOM 1004 C CA . ASP A 1 128 ? 4.654 27.582 31.109 1.00 26.15 128 ASP A CA 1
ATOM 1005 C C . ASP A 1 128 ? 3.709 26.411 31.443 1.00 25.13 128 ASP A C 1
ATOM 1006 O O . ASP A 1 128 ? 2.903 26.472 32.362 1.00 22.90 128 ASP A O 1
ATOM 1011 N N . GLY A 1 129 ? 3.866 25.302 30.719 1.00 23.27 129 GLY A N 1
ATOM 1012 C CA . GLY A 1 129 ? 3.266 24.042 31.145 1.00 22.80 129 GLY A CA 1
ATOM 1013 C C . GLY A 1 129 ? 1.863 23.825 30.642 1.00 22.26 129 GLY A C 1
ATOM 1014 O O . GLY A 1 129 ? 1.188 22.858 31.018 1.00 19.35 129 GLY A O 1
ATOM 1015 N N . LYS A 1 130 ? 1.400 24.700 29.770 1.00 22.14 130 LYS A N 1
ATOM 1016 C CA . LYS A 1 130 ? 0.054 24.525 29.269 1.00 22.67 130 LYS A CA 1
ATOM 1017 C C . LYS A 1 130 ? 0.097 23.491 28.118 1.00 21.39 130 LYS A C 1
ATOM 1018 O O . LYS A 1 130 ? 1.016 23.508 27.263 1.00 23.46 130 LYS A O 1
ATOM 1024 N N . ILE A 1 131 ? -0.911 22.611 28.149 1.00 21.20 131 ILE A N 1
ATOM 1025 C CA . ILE A 1 131 ? -0.997 21.468 27.231 1.00 19.71 131 ILE A CA 1
ATOM 1026 C C . ILE A 1 131 ? -2.163 21.697 26.254 1.00 18.34 131 ILE A C 1
ATOM 1027 O O . ILE A 1 131 ? -3.155 22.264 26.598 1.00 14.74 131 ILE A O 1
ATOM 1032 N N . ARG A 1 132 ? -1.936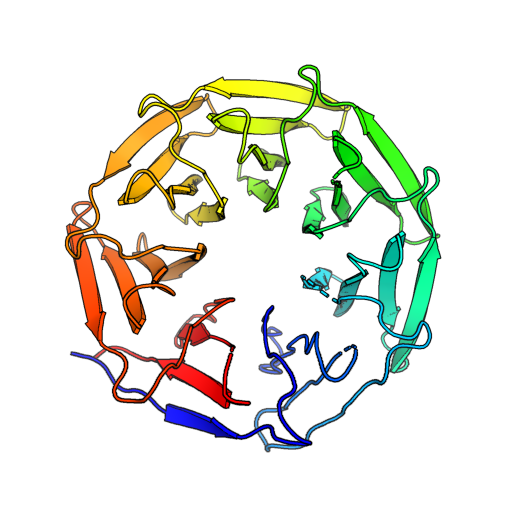 21.398 24.994 1.00 15.51 132 ARG A N 1
ATOM 1033 C CA . ARG A 1 132 ? -2.964 21.380 23.979 1.00 17.20 132 ARG A CA 1
ATOM 1034 C C . ARG A 1 132 ? -2.822 20.049 23.280 1.00 17.43 132 ARG A C 1
ATOM 1035 O O . ARG A 1 132 ? -1.669 19.608 23.059 1.00 18.07 132 ARG A O 1
ATOM 1043 N N . GLU A 1 133 ? -3.942 19.466 22.865 1.00 17.81 133 GLU A N 1
ATOM 1044 C CA . GLU A 1 133 ? -3.927 18.155 22.223 1.00 18.58 133 GLU A CA 1
ATOM 1045 C C . GLU A 1 133 ? -4.869 18.137 21.014 1.00 17.76 133 GLU A C 1
ATOM 1046 O O . GLU A 1 133 ? -5.948 18.796 21.056 1.00 16.25 133 GLU A O 1
ATOM 1052 N N . TYR A 1 134 ? -4.511 17.262 20.062 1.00 17.15 134 TYR A N 1
ATOM 1053 C CA . TYR A 1 134 ? -5.100 17.102 18.738 1.00 16.35 134 TYR A CA 1
ATOM 1054 C C . TYR A 1 134 ? -5.381 15.635 18.568 1.00 16.74 134 TYR A C 1
ATOM 1055 O O . TYR A 1 134 ? -4.471 14.821 18.435 1.00 17.05 134 TYR A O 1
ATOM 1064 N N . GLU A 1 135 ? -6.657 15.289 18.583 1.00 16.23 135 GLU A N 1
ATOM 1065 C CA . GLU A 1 135 ? -7.135 13.921 18.398 1.00 16.64 135 GLU A CA 1
ATOM 1066 C C . GLU A 1 135 ? -6.924 13.350 17.009 1.00 16.02 135 GLU A C 1
ATOM 1067 O O . GLU A 1 135 ? -7.169 14.042 16.043 1.00 15.90 135 GLU A O 1
ATOM 1073 N N . LEU A 1 136 ? -6.434 12.110 16.881 1.00 15.04 136 LEU A N 1
ATOM 1074 C CA . LEU A 1 136 ? -6.251 11.544 15.562 1.00 15.97 136 LEU A CA 1
ATOM 1075 C C . LEU A 1 136 ? -7.605 11.007 15.009 1.00 16.18 136 LEU A C 1
ATOM 1076 O O . LEU A 1 136 ? -8.377 10.465 15.742 1.00 16.18 136 LEU A O 1
ATOM 1081 N N . PRO A 1 137 ? -7.847 11.096 13.686 1.00 17.57 137 PRO A N 1
ATOM 1082 C CA . PRO A 1 137 ? -9.122 10.682 13.086 1.00 18.30 137 PRO A CA 1
ATOM 1083 C C . PRO A 1 137 ? -9.509 9.162 13.129 1.00 18.17 137 PRO A C 1
ATOM 1084 O O . PRO A 1 137 ? -10.703 8.811 13.052 1.00 19.80 137 PRO A O 1
ATOM 1088 N N . ASN A 1 138 ? -8.492 8.285 13.156 1.00 19.31 138 ASN A N 1
ATOM 1089 C CA . ASN A 1 138 ? -8.757 6.856 13.192 1.00 19.14 138 ASN A CA 1
ATOM 1090 C C . ASN A 1 138 ? -8.340 6.284 14.543 1.00 19.43 138 ASN A C 1
ATOM 1091 O O . ASN A 1 138 ? -7.232 6.555 15.032 1.00 19.69 138 ASN A O 1
ATOM 1096 N N . LYS A 1 139 ? -9.218 5.486 15.128 1.00 18.00 139 LYS A N 1
ATOM 1097 C CA . LYS A 1 139 ? -8.951 4.938 16.445 1.00 18.78 139 LYS A CA 1
ATOM 1098 C C . LYS A 1 139 ? -7.787 3.930 16.351 1.00 17.14 139 LYS A C 1
ATOM 1099 O O . LYS A 1 139 ? -7.706 3.160 15.404 1.00 19.47 139 LYS A O 1
ATOM 1105 N N . GLY A 1 140 ? -6.991 3.840 17.386 1.00 14.94 140 GLY A N 1
ATOM 1106 C CA . GLY A 1 140 ? -6.026 2.771 17.459 1.00 14.60 140 GLY A CA 1
ATOM 1107 C C . GLY A 1 140 ? -4.892 2.994 16.474 1.00 15.44 140 GLY A C 1
ATOM 1108 O O . GLY A 1 140 ? -4.339 2.013 15.882 1.00 13.93 140 GLY A O 1
ATOM 1109 N N . SER A 1 141 ? -4.555 4.270 16.239 1.00 14.66 141 SER A N 1
ATOM 1110 C CA . SER A 1 141 ? -3.503 4.599 15.306 1.00 14.72 141 SER A CA 1
ATOM 1111 C C . SER A 1 141 ? -2.124 4.331 15.864 1.00 15.26 141 SER A C 1
ATOM 1112 O O . SER A 1 141 ? -1.215 4.090 15.049 1.00 14.90 141 SER A O 1
ATOM 1115 N N . TYR A 1 142 ? -1.923 4.373 17.200 1.00 15.24 142 TYR A N 1
ATOM 1116 C CA . TYR A 1 142 ? -0.613 4.186 17.866 1.00 15.97 142 TYR A CA 1
ATOM 1117 C C . TYR A 1 142 ? 0.460 5.120 17.286 1.00 13.50 142 TYR A C 1
ATOM 1118 O O . TYR A 1 142 ? 1.520 4.646 16.751 1.00 16.21 142 TYR A O 1
ATOM 1127 N N . PRO A 1 143 ? 0.225 6.452 17.478 1.00 12.96 143 PRO A N 1
ATOM 1128 C CA . PRO A 1 143 ? 1.278 7.376 16.995 1.00 11.99 143 PRO A CA 1
ATOM 1129 C C . PRO A 1 143 ? 2.516 7.204 17.878 1.00 12.50 143 PRO A C 1
ATOM 1130 O O . PRO A 1 143 ? 2.425 6.988 19.090 1.00 13.91 143 PRO A O 1
ATOM 1134 N N . SER A 1 144 ? 3.654 7.168 17.196 1.00 8.86 144 SER A N 1
ATOM 1135 C CA A SER A 1 144 ? 4.919 6.664 17.785 0.50 8.88 144 SER A CA 1
ATOM 1136 C CA B SER A 1 144 ? 4.915 6.651 17.710 0.50 9.71 144 SER A CA 1
ATOM 1137 C C . SER A 1 144 ? 5.966 7.780 17.791 1.00 7.44 144 SER A C 1
ATOM 1138 O O . SER A 1 144 ? 5.990 8.582 18.750 1.00 11.33 144 SER A O 1
ATOM 1143 N N . PHE A 1 145 ? 6.889 7.885 16.824 1.00 7.39 145 PHE A N 1
ATOM 1144 C CA . PHE A 1 145 ? 7.947 8.886 16.809 1.00 7.40 145 PHE A CA 1
ATOM 1145 C C . PHE A 1 145 ? 7.396 10.157 16.138 1.00 6.69 145 PHE A C 1
ATOM 1146 O O . PHE A 1 145 ? 6.429 10.058 15.353 1.00 6.40 145 PHE A O 1
ATOM 1154 N N . ILE A 1 146 ? 7.983 11.310 16.456 1.00 4.95 146 ILE A N 1
ATOM 1155 C CA . ILE A 1 146 ? 7.535 12.592 15.916 1.00 6.82 146 ILE A CA 1
ATOM 1156 C C . ILE A 1 146 ? 8.814 13.470 15.689 1.00 4.71 146 ILE A C 1
ATOM 1157 O O . ILE A 1 146 ? 9.788 13.366 16.455 1.00 8.02 146 ILE A O 1
ATOM 1162 N N . THR A 1 147 ? 8.797 14.279 14.656 1.00 5.56 147 THR A N 1
ATOM 1163 C CA . THR A 1 147 ? 9.957 15.079 14.280 1.00 6.60 147 THR A CA 1
ATOM 1164 C C 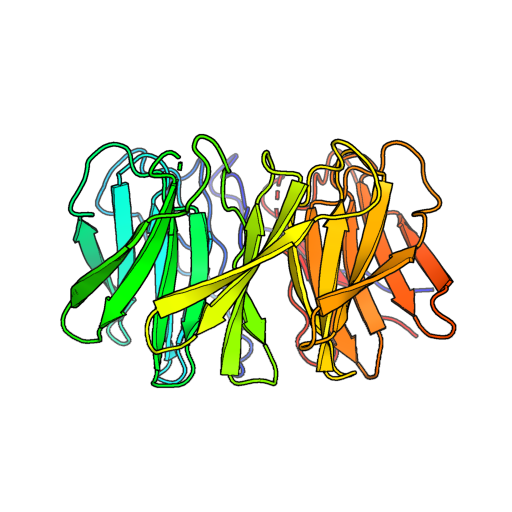. THR A 1 147 ? 9.413 16.343 13.575 1.00 6.45 147 THR A C 1
ATOM 1165 O O . THR A 1 147 ? 8.292 16.402 13.124 1.00 7.34 147 THR A O 1
ATOM 1169 N N . LEU A 1 148 ? 10.254 17.340 13.515 1.00 6.34 148 LEU A N 1
ATOM 1170 C CA . LEU A 1 148 ? 9.987 18.546 12.811 1.00 5.00 148 LEU A CA 1
ATOM 1171 C C . LEU A 1 148 ? 10.466 18.409 11.351 1.00 5.09 148 LEU A C 1
ATOM 1172 O O . LEU A 1 148 ? 11.669 18.148 11.105 1.00 7.63 148 LEU A O 1
ATOM 1177 N N . GLY A 1 149 ? 9.550 18.707 10.417 1.00 5.46 149 GLY A N 1
ATOM 1178 C CA . GLY A 1 149 ? 9.878 18.580 9.030 1.00 7.32 149 GLY A CA 1
ATOM 1179 C C . GLY A 1 149 ? 10.355 19.954 8.521 1.00 6.77 149 GLY A C 1
ATOM 1180 O O . GLY A 1 149 ? 10.142 21.040 9.178 1.00 5.59 149 GLY A O 1
ATOM 1181 N N . SER A 1 150 ? 10.893 19.981 7.294 1.00 8.01 150 SER A N 1
ATOM 1182 C CA . SER A 1 150 ? 11.456 21.200 6.715 1.00 8.22 150 SER A CA 1
ATOM 1183 C C . SER A 1 150 ? 10.398 22.245 6.364 1.00 8.37 150 SER A C 1
ATOM 1184 O O . SER A 1 150 ? 10.709 23.412 6.140 1.00 10.98 150 SER A O 1
ATOM 1187 N N . ASP A 1 151 ? 9.140 21.781 6.329 1.00 6.25 151 ASP A N 1
ATOM 1188 C CA . ASP A 1 151 ? 7.957 22.605 6.108 1.00 7.02 151 ASP A CA 1
ATOM 1189 C C . ASP A 1 151 ? 7.491 23.277 7.355 1.00 5.90 151 ASP A C 1
ATOM 1190 O O . ASP A 1 151 ? 6.434 23.977 7.395 1.00 8.06 151 ASP A O 1
ATOM 1195 N N . ASN A 1 152 ? 8.214 23.060 8.451 1.00 5.63 152 ASN A N 1
ATOM 1196 C CA . ASN A 1 152 ? 7.753 23.537 9.776 1.00 3.36 152 ASN A CA 1
ATOM 1197 C C . ASN A 1 152 ? 6.445 23.021 10.251 1.00 6.18 152 ASN A C 1
ATOM 1198 O O . ASN A 1 152 ? 5.801 23.609 11.096 1.00 9.31 152 ASN A O 1
ATOM 1203 N N . ALA A 1 153 ? 6.139 21.815 9.777 1.00 5.49 153 ALA A N 1
ATOM 1204 C CA . ALA A 1 153 ? 5.072 21.022 10.353 1.00 5.10 153 ALA A CA 1
ATOM 1205 C C . ALA A 1 153 ? 5.718 19.827 11.089 1.00 4.84 153 ALA A C 1
ATOM 1206 O O . ALA A 1 153 ? 6.873 19.500 10.895 1.00 6.22 153 ALA A O 1
ATOM 1208 N N . LEU A 1 154 ? 4.973 19.260 12.011 1.00 3.30 154 LEU A N 1
ATOM 1209 C CA . LEU A 1 154 ? 5.369 18.045 12.689 1.00 4.04 154 LEU A CA 1
ATOM 1210 C C . LEU A 1 154 ? 4.896 16.803 11.940 1.00 6.12 154 LEU A C 1
ATOM 1211 O O . LEU A 1 154 ? 3.846 16.747 11.402 1.00 7.19 154 LEU A O 1
ATOM 1216 N N . TRP A 1 155 ? 5.763 15.794 11.899 1.00 4.88 155 TRP A N 1
ATOM 1217 C CA . TRP A 1 155 ? 5.542 14.570 11.149 1.00 3.84 155 TRP A CA 1
ATOM 1218 C C . TRP A 1 155 ? 5.740 13.405 12.116 1.00 4.43 155 TRP A C 1
ATOM 1219 O O . TRP A 1 155 ? 6.708 13.375 12.912 1.00 5.22 155 TRP A O 1
ATOM 1230 N N . PHE A 1 156 ? 4.849 12.438 12.067 1.00 4.81 156 PHE A N 1
ATOM 1231 C CA . PHE A 1 156 ? 4.890 11.347 12.972 1.00 5.33 156 PHE A CA 1
ATOM 1232 C C . PHE A 1 156 ? 4.424 10.043 12.304 1.00 6.04 156 PHE A C 1
ATOM 1233 O O . PHE A 1 156 ? 3.747 10.049 11.288 1.00 7.46 156 PHE A O 1
ATOM 1241 N N . THR A 1 157 ? 4.846 8.938 12.930 1.00 5.14 157 THR A N 1
ATOM 1242 C CA . THR A 1 157 ? 4.469 7.646 12.439 1.00 5.72 157 THR A CA 1
ATOM 1243 C C . THR A 1 157 ? 3.261 7.171 13.180 1.00 3.99 157 THR A C 1
ATOM 1244 O O . THR A 1 157 ? 3.053 7.396 14.398 1.00 7.70 157 THR A O 1
ATOM 1248 N N . GLU A 1 158 ? 2.369 6.511 12.447 1.00 4.53 158 GLU A N 1
ATOM 1249 C CA . GLU A 1 158 ? 1.131 5.901 13.033 1.00 4.02 158 GLU A CA 1
ATOM 1250 C C . GLU A 1 158 ? 1.388 4.371 12.852 1.00 5.89 158 GLU A C 1
ATOM 1251 O O . GLU A 1 158 ? 1.142 3.783 11.775 1.00 6.51 158 GLU A O 1
ATOM 1257 N N . ASN A 1 159 ? 1.937 3.750 13.900 1.00 7.93 159 ASN A N 1
ATOM 1258 C CA . ASN A 1 159 ? 2.424 2.403 13.799 1.00 8.78 159 ASN A CA 1
ATOM 1259 C C . ASN A 1 159 ? 1.351 1.383 13.427 1.00 8.64 159 ASN A C 1
ATOM 1260 O O . ASN A 1 159 ? 1.658 0.452 12.685 1.00 9.80 159 ASN A O 1
ATOM 1265 N N . GLN A 1 160 ? 0.107 1.556 13.889 1.00 7.90 160 GLN A N 1
ATOM 1266 C CA . GLN A 1 160 ? -0.945 0.614 13.637 1.00 7.79 160 GLN A CA 1
ATOM 1267 C C . GLN A 1 160 ? -2.005 1.098 12.650 1.00 8.29 160 GLN A C 1
ATOM 1268 O O . GLN A 1 160 ? -2.980 0.361 12.407 1.00 14.29 160 GLN A O 1
ATOM 1274 N N . ASN A 1 161 ? -1.914 2.330 12.185 1.00 8.55 161 ASN A N 1
ATOM 1275 C CA . ASN A 1 161 ? -2.701 2.796 11.026 1.00 9.85 161 ASN A CA 1
ATOM 1276 C C . ASN A 1 161 ? -1.864 2.806 9.725 1.00 9.67 161 ASN A C 1
ATOM 1277 O O . ASN A 1 161 ? -2.360 3.205 8.679 1.00 10.86 161 ASN A O 1
ATOM 1282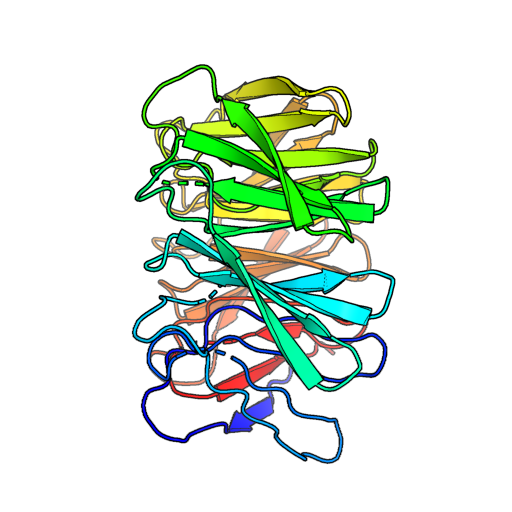 N N . ASN A 1 162 ? -0.629 2.334 9.801 1.00 7.87 162 ASN A N 1
ATOM 1283 C CA . ASN A 1 162 ? 0.185 2.159 8.673 1.00 6.42 162 ASN A CA 1
ATOM 1284 C C . ASN A 1 162 ? 0.223 3.492 7.861 1.00 6.62 162 ASN A C 1
ATOM 1285 O O . ASN A 1 162 ? 0.068 3.546 6.671 1.00 4.79 162 ASN A O 1
ATOM 1290 N N . ALA A 1 163 ? 0.496 4.585 8.567 1.00 6.59 163 ALA A N 1
ATOM 1291 C CA . ALA A 1 163 ? 0.575 5.885 7.892 1.00 6.75 163 ALA A CA 1
ATOM 1292 C C . ALA A 1 163 ? 1.563 6.833 8.503 1.00 5.59 163 ALA A C 1
ATOM 1293 O O . ALA A 1 163 ? 2.050 6.636 9.623 1.00 5.41 163 ALA A O 1
ATOM 1295 N N . ILE A 1 164 ? 1.940 7.855 7.717 1.00 5.97 164 ILE A N 1
ATOM 1296 C CA . ILE A 1 164 ? 2.738 8.969 8.201 1.00 4.88 164 ILE A CA 1
ATOM 1297 C C . ILE A 1 164 ? 1.759 10.118 8.407 1.00 6.75 164 ILE A C 1
ATOM 1298 O O . ILE A 1 164 ? 1.030 10.500 7.451 1.00 6.57 164 ILE A O 1
ATOM 1303 N N . GLY A 1 165 ? 1.687 10.721 9.603 1.00 5.94 165 GLY A N 1
ATOM 1304 C CA . GLY A 1 165 ? 0.969 11.914 9.673 1.00 6.33 165 GLY A CA 1
ATOM 1305 C C . GLY A 1 165 ? 1.771 13.198 9.722 1.00 4.05 165 GLY A C 1
ATOM 1306 O O . GLY A 1 165 ? 3.008 13.241 10.039 1.00 6.41 165 GLY A O 1
ATOM 1307 N N . ARG A 1 166 ? 1.131 14.242 9.183 1.00 5.09 166 ARG A N 1
ATOM 1308 C CA . ARG A 1 166 ? 1.562 15.635 9.255 1.00 5.01 166 ARG A CA 1
ATOM 1309 C C . ARG A 1 166 ? 0.592 16.428 10.053 1.00 6.15 166 ARG A C 1
ATOM 1310 O O . ARG A 1 166 ? -0.559 16.388 9.724 1.00 7.28 166 ARG A O 1
ATOM 1318 N N . ILE A 1 167 ? 1.079 17.233 10.978 1.00 4.59 167 ILE A N 1
ATOM 1319 C CA . ILE A 1 167 ? 0.274 18.163 11.684 1.00 6.60 167 ILE A CA 1
ATOM 1320 C C . ILE A 1 167 ? 0.922 19.550 11.699 1.00 6.74 167 ILE A C 1
ATOM 1321 O O . ILE A 1 167 ? 2.048 19.716 12.058 1.00 5.29 167 ILE A O 1
ATOM 1326 N N . THR A 1 168 ? 0.177 20.552 11.239 1.00 8.62 168 THR A N 1
ATOM 1327 C CA . THR A 1 168 ? 0.678 21.896 11.251 1.00 9.16 168 THR A CA 1
ATOM 1328 C C . THR A 1 168 ? 0.511 22.548 12.601 1.00 11.02 168 THR A C 1
ATOM 1329 O O . THR A 1 168 ? -0.212 22.075 13.504 1.00 8.24 168 THR A O 1
ATOM 1333 N N . GLU A 1 169 ? 1.161 23.714 12.747 1.00 12.84 169 GLU A N 1
ATOM 1334 C CA . GLU A 1 169 ? 1.108 24.539 13.946 1.00 15.99 169 GLU A CA 1
ATOM 1335 C C . GLU A 1 169 ? -0.382 24.916 14.310 1.00 15.36 169 GLU A C 1
ATOM 1336 O O . GLU A 1 169 ? -0.733 25.072 15.471 1.00 18.99 169 GLU A O 1
ATOM 1342 N N . SER A 1 170 ? -1.245 25.046 13.317 1.00 15.46 170 SER A N 1
ATOM 1343 C CA . SER A 1 170 ? -2.686 25.256 13.548 1.00 15.40 170 SER A CA 1
ATOM 1344 C C . SER A 1 170 ? -3.484 24.007 13.847 1.00 14.85 170 SER A C 1
ATOM 1345 O O . SER A 1 170 ? -4.673 24.076 13.963 1.00 13.80 170 SER A O 1
ATOM 1348 N N . GLY A 1 171 ? -2.874 22.831 13.853 1.00 11.61 171 GLY A N 1
ATOM 1349 C CA . GLY A 1 171 ? -3.616 21.614 14.142 1.00 11.28 171 GLY A CA 1
ATOM 1350 C C . GLY A 1 171 ? -4.239 20.873 12.977 1.00 10.87 171 GLY A C 1
ATOM 1351 O O . GLY A 1 171 ? -5.005 19.918 13.186 1.00 10.24 171 GLY A O 1
ATOM 1352 N N . ASP A 1 172 ? -3.880 21.238 11.738 1.00 12.89 172 ASP A N 1
ATOM 1353 C CA . ASP A 1 172 ? -4.410 20.580 10.557 1.00 11.56 172 ASP A CA 1
ATOM 1354 C C . ASP A 1 172 ? -3.647 19.250 10.337 1.00 9.91 172 ASP A C 1
ATOM 1355 O O . ASP A 1 172 ? -2.392 19.266 10.070 1.00 9.77 172 ASP A O 1
ATOM 1360 N N . ILE A 1 173 ? -4.352 18.107 10.400 1.00 7.78 173 ILE A N 1
ATOM 1361 C CA . ILE A 1 173 ? -3.718 16.781 10.194 1.00 9.03 173 ILE A CA 1
ATOM 1362 C C . ILE A 1 173 ? -3.936 16.222 8.831 1.00 7.74 173 ILE A C 1
ATOM 1363 O O . ILE A 1 173 ? -5.060 16.344 8.249 1.00 8.32 173 ILE A O 1
ATOM 1368 N N . THR A 1 174 ? -2.894 15.677 8.227 1.00 7.98 174 THR A N 1
ATOM 1369 C CA . THR A 1 174 ? -3.007 14.971 6.935 1.00 8.66 174 THR A CA 1
ATOM 1370 C C . THR A 1 174 ? -2.328 13.621 7.119 1.00 9.27 174 THR A C 1
ATOM 1371 O O . THR A 1 174 ? -1.315 13.596 7.733 1.00 9.13 174 THR A O 1
ATOM 1375 N N . GLU A 1 175 ? -2.970 12.533 6.740 1.00 8.45 175 GLU A N 1
ATOM 1376 C CA . GLU A 1 175 ? -2.361 11.205 6.900 1.00 8.79 175 GLU A CA 1
ATOM 1377 C C . GLU A 1 175 ? -2.099 10.601 5.564 1.00 5.03 175 GLU A C 1
ATOM 1378 O O . GLU A 1 175 ? -3.004 10.426 4.668 1.00 7.15 175 GLU A O 1
ATOM 1384 N N . PHE A 1 176 ? -0.840 10.206 5.341 1.00 5.29 176 PHE A N 1
ATOM 1385 C CA . PHE A 1 176 ? -0.394 9.513 4.139 1.00 4.94 176 PHE A CA 1
ATOM 1386 C C . PHE A 1 176 ? -0.185 8.011 4.388 1.00 7.40 176 PHE A C 1
ATOM 1387 O O . PHE A 1 176 ? 0.719 7.562 5.104 1.00 6.56 176 PHE A O 1
ATOM 1395 N N . LYS A 1 177 ? -1.038 7.228 3.740 1.00 7.11 177 LYS A N 1
ATOM 1396 C CA . LYS A 1 177 ? -1.009 5.808 3.886 1.00 5.66 177 LYS A CA 1
ATOM 1397 C C . LYS A 1 177 ? 0.250 5.217 3.194 1.00 6.02 177 LYS A C 1
ATOM 1398 O O . LYS A 1 177 ? 0.559 5.512 2.090 1.00 6.37 177 LYS A O 1
ATOM 1404 N N . ILE A 1 178 ? 0.944 4.343 3.898 1.00 6.35 178 ILE A N 1
ATOM 1405 C CA . ILE A 1 178 ? 2.130 3.705 3.454 1.00 5.69 178 ILE A CA 1
ATOM 1406 C C . ILE A 1 178 ? 1.767 2.590 2.476 1.00 8.21 178 ILE A C 1
ATOM 1407 O O . ILE A 1 178 ? 0.829 1.835 2.703 1.00 7.77 178 ILE A O 1
ATOM 1412 N N . PRO A 1 179 ? 2.489 2.450 1.390 1.00 5.28 179 PRO A N 1
ATOM 1413 C CA . PRO A 1 179 ? 2.070 1.434 0.403 1.00 8.20 179 PRO A CA 1
ATOM 1414 C C . PRO A 1 179 ? 2.387 -0.017 0.668 1.00 6.90 179 PRO A C 1
ATOM 1415 O O . PRO A 1 179 ? 1.853 -0.917 -0.005 1.00 7.54 179 PRO A O 1
ATOM 1419 N N . THR A 1 180 ? 3.251 -0.267 1.618 1.00 7.69 180 THR A N 1
ATOM 1420 C CA . THR A 1 180 ? 3.493 -1.618 2.093 1.00 7.03 180 THR A CA 1
ATOM 1421 C C . THR A 1 180 ? 2.475 -1.895 3.153 1.00 7.30 180 THR A C 1
ATOM 1422 O O . THR A 1 180 ? 2.431 -1.257 4.244 1.00 8.96 180 THR A O 1
ATOM 1426 N N . PRO A 1 181 ? 1.588 -2.878 2.874 1.00 8.15 181 PRO A N 1
ATOM 1427 C CA . PRO A 1 181 ? 0.601 -3.149 3.893 1.00 7.45 181 PRO A CA 1
ATOM 1428 C C . PRO A 1 181 ? 1.180 -3.547 5.309 1.00 8.61 181 PRO A C 1
ATOM 1429 O O . PRO A 1 181 ? 2.165 -4.274 5.383 1.00 8.72 181 PRO A O 1
ATOM 1433 N N . ALA A 1 182 ? 0.498 -3.128 6.376 1.00 8.21 182 ALA A N 1
ATOM 1434 C CA . ALA A 1 182 ? 0.763 -3.443 7.754 1.00 9.59 182 ALA A CA 1
ATOM 1435 C C . ALA A 1 182 ? 2.226 -3.320 8.127 1.00 9.00 182 ALA A C 1
ATOM 1436 O O . ALA A 1 182 ? 2.796 -4.194 8.767 1.00 10.18 182 ALA A O 1
ATOM 1438 N N . SER A 1 183 ? 2.876 -2.250 7.654 1.00 7.73 183 SER A N 1
ATOM 1439 C CA . SER A 1 183 ? 4.305 -2.161 7.656 1.00 6.67 183 SER A CA 1
ATOM 1440 C C . SER A 1 183 ? 4.928 -1.791 8.987 1.00 6.23 183 SER A C 1
ATOM 1441 O O . SER A 1 183 ? 6.125 -2.058 9.235 1.00 5.95 183 SER A O 1
ATOM 1444 N N . GLY A 1 184 ? 4.178 -1.205 9.916 1.00 5.89 184 GLY A N 1
ATOM 1445 C CA . GLY A 1 184 ? 4.673 -0.899 11.203 1.00 6.00 184 GLY A CA 1
ATOM 1446 C C . GLY A 1 184 ? 5.710 0.198 11.212 1.00 5.70 184 GLY A C 1
ATOM 1447 O O . GLY A 1 184 ? 6.800 0.041 11.706 1.00 6.80 184 GLY A O 1
ATOM 1448 N N . PRO A 1 185 ? 5.347 1.385 10.741 1.00 4.61 185 PRO A N 1
ATOM 1449 C CA . PRO A 1 185 ? 6.324 2.405 10.913 1.00 5.97 185 PRO A CA 1
ATOM 1450 C C . PRO A 1 185 ? 6.676 2.781 12.316 1.00 5.04 185 PRO A C 1
ATOM 1451 O O . PRO A 1 185 ? 5.798 2.864 13.168 1.00 7.30 185 PRO A O 1
ATOM 1455 N N . VAL A 1 186 ? 7.959 3.144 12.580 1.00 4.14 186 VAL A N 1
ATOM 1456 C CA . VAL A 1 186 ? 8.427 3.451 13.961 1.00 4.56 186 VAL A CA 1
ATOM 1457 C C . VAL A 1 186 ? 9.200 4.753 13.933 1.00 6.32 186 VAL A C 1
ATOM 1458 O O . VAL A 1 186 ? 8.553 5.781 13.982 1.00 6.53 186 VAL A O 1
ATOM 1462 N N . GLY A 1 187 ? 10.540 4.711 13.755 1.00 6.30 187 GLY A N 1
ATOM 1463 C CA . GLY A 1 187 ? 11.345 5.918 13.833 1.00 5.57 187 GLY A CA 1
ATOM 1464 C C . GLY A 1 187 ? 11.032 6.801 12.635 1.00 5.99 187 GLY A C 1
ATOM 1465 O O . GLY A 1 187 ? 10.648 6.280 11.550 1.00 5.91 187 GLY A O 1
ATOM 1466 N N . ILE A 1 188 ? 11.148 8.083 12.819 1.00 3.19 188 ILE A N 1
ATOM 1467 C CA . ILE A 1 188 ? 11.094 9.066 11.681 1.00 3.98 188 ILE A CA 1
ATOM 1468 C C . ILE A 1 188 ? 11.982 10.212 11.995 1.00 3.88 188 ILE A C 1
ATOM 1469 O O . ILE A 1 188 ? 12.091 10.632 13.200 1.00 6.59 188 ILE A O 1
ATOM 1474 N N . THR A 1 189 ? 12.560 10.802 10.962 1.00 4.75 189 THR A N 1
ATOM 1475 C CA . THR A 1 189 ? 13.457 11.890 11.211 1.00 3.13 189 THR A CA 1
ATOM 1476 C C . THR A 1 189 ? 13.492 12.753 10.016 1.00 3.27 189 THR A C 1
ATOM 1477 O O . THR A 1 189 ? 13.019 12.314 8.916 1.00 3.69 189 THR A O 1
ATOM 1481 N N . LYS A 1 190 ? 13.994 13.987 10.126 1.00 5.57 190 LYS A N 1
ATOM 1482 C CA . LYS A 1 190 ? 14.214 14.807 8.887 1.00 4.07 190 LYS A CA 1
ATOM 1483 C C . LYS A 1 190 ? 15.536 14.530 8.221 1.00 4.28 190 LYS A C 1
ATOM 1484 O O . LYS A 1 190 ? 16.584 14.577 8.891 1.00 7.45 190 LYS A O 1
ATOM 1490 N N . GLY A 1 191 ? 15.479 14.204 6.960 1.00 4.12 191 GLY A N 1
ATOM 1491 C CA . GLY A 1 191 ? 16.769 14.074 6.210 1.00 3.77 191 GLY A CA 1
ATOM 1492 C C . GLY A 1 191 ? 17.304 15.406 5.712 1.00 4.47 191 GLY A C 1
ATOM 1493 O O . GLY A 1 191 ? 16.632 16.448 5.645 1.00 4.64 191 GLY A O 1
ATOM 1494 N N . ASN A 1 192 ? 18.573 15.419 5.413 1.00 5.64 192 ASN A N 1
ATOM 1495 C CA . ASN A 1 192 ? 19.126 16.648 4.910 1.00 6.61 192 ASN A CA 1
ATOM 1496 C C . ASN A 1 192 ? 18.688 16.954 3.504 1.00 7.12 192 ASN A C 1
ATOM 1497 O O . ASN A 1 192 ? 18.925 18.109 3.040 1.00 7.40 192 ASN A O 1
ATOM 1502 N N . ASP A 1 193 ? 18.104 15.951 2.795 1.00 7.48 193 ASP A N 1
ATOM 1503 C CA . ASP A 1 193 ? 17.397 16.212 1.531 1.00 7.59 193 ASP A CA 1
ATOM 1504 C C . ASP A 1 193 ? 16.043 16.904 1.680 1.00 8.18 193 ASP A C 1
ATOM 1505 O O . ASP A 1 193 ? 15.286 17.083 0.752 1.00 9.71 193 ASP A O 1
ATOM 1510 N N . ASP A 1 194 ? 15.681 17.249 2.889 1.00 9.08 194 ASP A N 1
ATOM 1511 C CA . ASP A 1 194 ? 14.394 17.879 3.231 1.00 9.84 194 ASP A CA 1
ATOM 1512 C C . ASP A 1 194 ? 13.178 17.024 3.079 1.00 10.57 194 ASP A C 1
ATOM 1513 O O . ASP A 1 194 ? 12.079 17.542 3.253 1.00 8.96 194 ASP A O 1
ATOM 1518 N N . ALA A 1 195 ? 13.348 15.736 2.890 1.00 7.13 195 ALA A N 1
ATOM 1519 C CA . ALA A 1 195 ? 12.226 14.818 3.080 1.00 6.21 195 ALA A CA 1
ATOM 1520 C C . ALA A 1 195 ? 12.286 14.199 4.492 1.00 7.68 195 ALA A C 1
ATOM 1521 O O . ALA A 1 195 ? 13.296 14.429 5.243 1.00 7.68 195 ALA A O 1
ATOM 1523 N N . LEU A 1 196 ? 11.220 13.539 4.869 1.00 4.79 196 LEU A N 1
ATOM 1524 C CA . LEU A 1 196 ? 11.202 12.752 6.107 1.00 4.03 196 LEU A CA 1
ATOM 1525 C C . LEU A 1 196 ? 11.528 11.342 5.770 1.00 4.28 196 LEU A C 1
ATOM 1526 O O . LEU A 1 196 ? 11.153 10.823 4.745 1.00 4.09 196 LEU A O 1
ATOM 1531 N N . TRP A 1 197 ? 12.298 10.717 6.643 1.00 3.05 197 TRP A N 1
ATOM 1532 C CA . TRP A 1 197 ? 12.687 9.312 6.461 1.00 3.75 197 TRP A CA 1
ATOM 1533 C C . TRP A 1 197 ? 12.232 8.547 7.708 1.00 3.61 197 TRP A C 1
ATOM 1534 O O . TRP A 1 197 ? 12.347 8.978 8.851 1.00 5.51 197 TRP A O 1
ATOM 1545 N N . PHE A 1 198 ? 11.695 7.370 7.477 1.00 3.43 198 PHE A N 1
ATOM 1546 C CA . PHE A 1 198 ? 11.151 6.551 8.540 1.00 3.02 198 PHE A CA 1
ATOM 1547 C C . PHE A 1 198 ? 11.583 5.051 8.317 1.00 4.06 198 PHE A C 1
ATOM 1548 O O . PHE A 1 198 ? 12.055 4.651 7.254 1.00 4.45 198 PHE A O 1
ATOM 1556 N N . VAL A 1 199 ? 11.347 4.251 9.354 1.00 5.03 199 VAL A N 1
ATOM 1557 C CA . VAL A 1 199 ? 11.622 2.839 9.269 1.00 4.74 199 VAL A CA 1
ATOM 1558 C C . VAL A 1 199 ? 10.322 2.066 9.387 1.00 6.65 199 VAL A C 1
ATOM 1559 O O . VAL A 1 199 ? 9.448 2.566 10.062 1.00 7.10 199 VAL A O 1
ATOM 1563 N N . GLU A 1 200 ? 10.232 0.923 8.705 1.00 5.45 200 GLU A N 1
ATOM 1564 C CA . GLU A 1 200 ? 9.050 0.035 8.796 1.00 5.02 200 GLU A CA 1
ATOM 1565 C C . GLU A 1 200 ? 9.557 -1.231 9.469 1.00 5.53 200 GLU A C 1
ATOM 1566 O O . GLU A 1 200 ? 10.308 -1.949 8.926 1.00 5.05 200 GLU A O 1
ATOM 1572 N N . ILE A 1 201 ? 9.109 -1.494 10.664 1.00 5.82 201 ILE A N 1
ATOM 1573 C CA . ILE A 1 201 ? 9.678 -2.657 11.420 1.00 6.67 201 ILE A CA 1
ATOM 1574 C C . ILE A 1 201 ? 9.174 -3.928 10.856 1.00 6.50 201 ILE A C 1
ATOM 1575 O O . ILE A 1 201 ? 9.919 -4.902 10.847 1.00 8.47 201 ILE A O 1
ATOM 1580 N N . ILE A 1 202 ? 7.888 -4.026 10.512 1.00 5.01 202 ILE A N 1
ATOM 1581 C CA . ILE A 1 202 ? 7.388 -5.224 9.907 1.00 5.08 202 ILE A CA 1
ATOM 1582 C C . ILE A 1 202 ? 7.726 -5.369 8.412 1.00 6.06 202 ILE A C 1
ATOM 1583 O O . ILE A 1 202 ? 8.204 -6.384 7.888 1.00 7.42 202 ILE A O 1
ATOM 1588 N N . GLY A 1 203 ? 7.544 -4.258 7.735 1.00 5.91 203 GLY A N 1
ATOM 1589 C CA . GLY A 1 203 ? 7.979 -4.183 6.342 1.00 6.19 203 GLY A CA 1
ATOM 1590 C C . GLY A 1 203 ? 9.405 -4.452 6.003 1.00 5.68 203 GLY A C 1
ATOM 1591 O O . GLY A 1 203 ? 9.693 -4.873 4.865 1.00 7.20 203 GLY A O 1
ATOM 1592 N N . ASN A 1 204 ? 10.300 -4.133 6.961 1.00 5.19 204 ASN A N 1
ATOM 1593 C CA . ASN A 1 204 ? 11.783 -4.348 6.744 1.00 3.62 204 ASN A CA 1
ATOM 1594 C C . ASN A 1 204 ? 12.285 -3.426 5.660 1.00 3.25 204 ASN A C 1
ATOM 1595 O O . ASN A 1 204 ? 13.021 -3.838 4.762 1.00 4.97 204 ASN A O 1
ATOM 1600 N N . LYS A 1 205 ? 11.822 -2.169 5.751 1.00 4.75 205 LYS A N 1
ATOM 1601 C CA . LYS A 1 205 ? 12.106 -1.151 4.766 1.00 5.03 205 LYS A CA 1
ATOM 1602 C C . LYS A 1 205 ? 12.447 0.168 5.455 1.00 5.83 205 LYS A C 1
ATOM 1603 O O . LYS A 1 205 ? 12.050 0.455 6.562 1.00 5.24 205 LYS A O 1
ATOM 1609 N N . ILE A 1 206 ? 13.273 0.953 4.744 1.00 4.11 206 ILE A N 1
ATOM 1610 C CA . ILE A 1 206 ? 13.344 2.371 5.073 1.00 4.43 206 ILE A CA 1
ATOM 1611 C C . ILE A 1 206 ? 12.392 3.119 4.084 1.00 6.39 206 ILE A C 1
ATOM 1612 O O . ILE A 1 206 ? 12.454 2.931 2.866 1.00 6.75 206 ILE A O 1
ATOM 1617 N N . GLY A 1 207 ? 11.618 4.028 4.576 1.00 5.70 207 GLY A N 1
ATOM 1618 C CA . GLY A 1 207 ? 10.794 4.874 3.765 1.00 5.14 207 GLY A CA 1
ATOM 1619 C C . GLY A 1 207 ? 11.253 6.320 3.714 1.00 5.24 207 GLY A C 1
ATOM 1620 O O . GLY A 1 207 ? 11.878 6.821 4.675 1.00 5.62 207 GLY A O 1
ATOM 1621 N N . ARG A 1 208 ? 10.830 7.001 2.628 1.00 4.80 208 ARG A N 1
ATOM 1622 C CA . ARG A 1 208 ? 11.073 8.405 2.450 1.00 4.73 208 ARG A CA 1
ATOM 1623 C C . ARG A 1 208 ? 9.769 9.034 2.064 1.00 5.12 208 ARG A C 1
ATOM 1624 O O . ARG A 1 208 ? 9.018 8.477 1.219 1.00 5.72 208 ARG A O 1
ATOM 1632 N N . ILE A 1 209 ? 9.408 10.113 2.715 1.00 4.66 209 ILE A N 1
ATOM 1633 C CA . ILE A 1 209 ? 8.174 10.846 2.326 1.00 3.49 209 ILE A CA 1
ATOM 1634 C C . ILE A 1 209 ? 8.563 12.351 2.197 1.00 4.36 209 ILE A C 1
ATOM 1635 O O . ILE A 1 209 ? 9.138 12.965 3.098 1.00 4.40 209 ILE A O 1
ATOM 1640 N N . THR A 1 210 ? 8.226 12.947 1.043 1.00 4.25 210 THR A N 1
ATOM 1641 C CA . THR A 1 210 ? 8.431 14.327 0.881 1.00 4.19 210 THR A CA 1
ATOM 1642 C C . THR A 1 210 ? 7.429 15.139 1.703 1.00 3.66 210 THR A C 1
ATOM 1643 O O . THR A 1 210 ? 6.434 14.652 2.098 1.00 2.43 210 THR A O 1
ATOM 1647 N N . THR A 1 211 ? 7.687 16.421 1.910 1.00 4.60 211 THR A N 1
ATOM 1648 C CA . THR A 1 211 ? 6.748 17.185 2.635 1.00 2.12 211 THR A CA 1
ATOM 1649 C C . THR A 1 211 ? 5.373 17.401 1.887 1.00 4.15 211 THR A C 1
ATOM 1650 O O . THR A 1 211 ? 4.382 17.818 2.531 1.00 6.18 211 THR A O 1
ATOM 1654 N N . SER A 1 212 ? 5.298 16.986 0.632 0.50 2.00 212 SER A N 1
ATOM 1655 C CA A SER A 1 212 ? 4.009 16.922 -0.079 0.50 3.24 212 SER A CA 1
ATOM 1656 C CA B SER A 1 212 ? 4.004 16.947 -0.028 0.50 3.70 212 SER A CA 1
ATOM 1657 C C . SER A 1 212 ? 3.318 15.596 0.004 0.50 2.07 212 SER A C 1
ATOM 1658 O O . SER A 1 212 ? 2.231 15.437 -0.545 0.50 2.00 212 SER A O 1
ATOM 1663 N N . GLY A 1 213 ? 3.934 14.656 0.696 1.00 4.14 213 GLY A N 1
ATOM 1664 C CA . GLY A 1 213 ? 3.328 13.351 0.871 1.00 6.05 213 GLY A CA 1
ATOM 1665 C C . GLY A 1 213 ? 3.673 12.221 -0.070 1.00 7.53 213 GLY A C 1
ATOM 1666 O O . GLY A 1 213 ? 3.000 11.185 -0.042 1.00 8.40 213 GLY A O 1
ATOM 1667 N N . GLU A 1 214 ? 4.727 12.373 -0.830 1.00 5.35 214 GLU A N 1
ATOM 1668 C CA . GLU A 1 214 ? 5.129 11.399 -1.828 1.00 5.16 214 GLU A CA 1
ATOM 1669 C C . GLU A 1 214 ? 6.102 10.391 -1.214 1.00 6.22 214 GLU A C 1
ATOM 1670 O O . GLU A 1 214 ? 7.190 10.733 -0.764 1.00 5.50 214 GLU A O 1
ATOM 1676 N N . ILE A 1 215 ? 5.691 9.129 -1.264 1.00 6.82 215 ILE A N 1
ATOM 1677 C CA . ILE A 1 215 ? 6.398 8.046 -0.495 1.00 6.74 215 ILE A CA 1
ATOM 1678 C C . ILE A 1 215 ? 7.132 7.124 -1.405 1.00 7.46 215 ILE A C 1
ATOM 1679 O O . ILE A 1 215 ? 6.563 6.686 -2.470 1.00 9.51 215 ILE A O 1
ATOM 1684 N N . THR A 1 216 ? 8.413 6.868 -1.087 1.00 7.36 216 THR A N 1
ATOM 1685 C CA . THR A 1 216 ? 9.231 5.865 -1.728 1.00 6.09 216 THR A CA 1
ATOM 1686 C C . THR A 1 216 ? 9.789 4.958 -0.641 1.00 5.23 216 THR A C 1
ATOM 1687 O O . THR A 1 216 ? 9.860 5.375 0.521 1.00 6.24 216 THR A O 1
ATOM 1691 N N . GLU A 1 217 ? 10.136 3.729 -1.011 1.00 4.14 217 GLU A N 1
ATOM 1692 C CA . GLU A 1 217 ? 10.651 2.758 -0.066 1.00 6.64 217 GLU A CA 1
ATOM 1693 C C . GLU A 1 217 ? 11.881 2.033 -0.579 1.00 5.31 217 GLU A C 1
ATOM 1694 O O . GLU A 1 217 ? 12.099 1.864 -1.768 1.00 8.08 217 GLU A O 1
ATOM 1700 N N . PHE A 1 218 ? 12.669 1.602 0.395 1.00 6.90 218 PHE A N 1
ATOM 1701 C CA . PHE A 1 218 ? 13.922 0.908 0.162 1.00 4.79 218 PHE A CA 1
ATOM 1702 C C . PHE A 1 218 ? 14.034 -0.338 1.035 1.00 6.76 218 PHE A C 1
ATOM 1703 O O . PHE A 1 218 ? 13.990 -0.262 2.235 1.00 6.68 218 PHE A O 1
ATOM 1711 N N . LYS A 1 219 ? 14.225 -1.504 0.447 1.00 7.43 219 LYS A N 1
ATOM 1712 C CA A LYS A 1 219 ? 14.283 -2.771 1.194 0.50 7.18 219 LYS A CA 1
ATOM 1713 C CA B LYS A 1 219 ? 14.288 -2.744 1.234 0.50 7.41 219 LYS A CA 1
ATOM 1714 C C . LYS A 1 219 ? 15.610 -2.878 2.014 1.00 5.95 219 LYS A C 1
ATOM 1715 O O . LYS A 1 219 ? 16.768 -2.634 1.502 1.00 8.15 219 LYS A O 1
ATOM 1726 N N . ILE A 1 220 ? 15.495 -3.235 3.287 1.00 5.59 220 ILE A N 1
ATOM 1727 C CA . ILE A 1 220 ? 16.694 -3.434 4.102 1.00 6.17 220 ILE A CA 1
ATOM 1728 C C . ILE A 1 220 ? 17.250 -4.816 3.750 1.00 6.95 220 ILE A C 1
ATOM 1729 O O . ILE A 1 220 ? 16.501 -5.762 3.651 1.00 7.07 220 ILE A O 1
ATOM 1734 N N . PRO A 1 221 ? 18.563 -4.938 3.499 1.00 9.32 221 PRO A N 1
ATOM 1735 C CA . PRO A 1 221 ? 19.076 -6.211 3.111 1.00 9.72 221 PRO A CA 1
ATOM 1736 C C . PRO A 1 221 ? 18.915 -7.347 4.096 1.00 8.97 221 PRO A C 1
ATOM 1737 O O . PRO A 1 221 ? 18.616 -8.419 3.674 1.00 9.73 221 PRO A O 1
ATOM 1741 N N . THR A 1 222 ? 19.211 -7.147 5.375 1.00 9.47 222 THR A N 1
ATOM 1742 C CA . THR A 1 222 ? 19.100 -8.259 6.379 1.00 10.11 222 THR A CA 1
ATOM 1743 C C . THR A 1 222 ? 17.615 -8.503 6.642 1.00 7.20 222 THR A C 1
ATOM 1744 O O . THR A 1 222 ? 16.861 -7.589 6.988 1.00 10.22 222 THR A O 1
ATOM 1748 N N . PRO A 1 223 ? 17.140 -9.751 6.491 1.00 7.42 223 PRO A N 1
ATOM 1749 C CA . PRO A 1 223 ? 15.744 -10.003 6.872 1.00 8.36 223 PRO A CA 1
ATOM 1750 C C . PRO A 1 223 ? 15.548 -9.913 8.377 1.00 6.48 223 PRO A C 1
ATOM 1751 O O . PRO A 1 223 ? 16.461 -10.129 9.183 1.00 7.46 223 PRO A O 1
ATOM 1755 N N . ASN A 1 224 ? 14.326 -9.553 8.763 1.00 4.41 224 ASN A N 1
ATOM 1756 C CA . ASN A 1 224 ? 13.978 -9.447 10.185 1.00 4.56 224 ASN A CA 1
ATOM 1757 C C . ASN A 1 224 ? 14.933 -8.506 10.946 1.00 5.95 224 ASN A C 1
ATOM 1758 O O . ASN A 1 224 ? 15.278 -8.785 12.069 1.00 8.22 224 ASN A O 1
ATOM 1763 N N . ALA A 1 225 ? 15.292 -7.439 10.285 1.00 5.83 225 ALA A N 1
ATOM 1764 C CA . ALA A 1 225 ? 16.263 -6.465 10.847 1.00 7.15 225 ALA A CA 1
ATOM 1765 C C . ALA A 1 225 ? 15.669 -5.739 12.026 1.00 8.92 225 ALA A C 1
ATOM 1766 O O . ALA A 1 225 ? 16.367 -5.317 12.920 1.00 10.70 225 ALA A O 1
ATOM 1768 N N . ARG A 1 226 ? 14.366 -5.685 12.048 1.00 9.70 226 ARG A N 1
ATOM 1769 C CA . ARG A 1 226 ? 13.614 -4.984 13.029 1.00 9.05 226 ARG A CA 1
ATOM 1770 C C . ARG A 1 226 ? 14.280 -3.560 13.283 1.00 6.42 226 ARG A C 1
ATOM 1771 O O . ARG A 1 226 ? 14.687 -3.272 14.392 1.00 9.42 226 ARG A O 1
ATOM 1779 N N . PRO A 1 227 ? 14.176 -2.693 12.273 1.00 5.74 227 PRO A N 1
ATOM 1780 C CA . PRO A 1 227 ? 14.711 -1.338 12.466 1.00 5.65 227 PRO A CA 1
ATOM 1781 C C . PRO A 1 227 ? 13.829 -0.598 13.476 1.00 8.14 227 PRO A C 1
ATOM 1782 O O . PRO A 1 227 ? 12.668 -0.844 13.555 1.00 7.47 227 PRO A O 1
ATOM 1786 N N . HIS A 1 228 ? 14.391 0.373 14.160 1.00 6.27 228 HIS A N 1
ATOM 1787 C CA . HIS A 1 228 ? 13.726 1.059 15.171 1.00 7.37 228 HIS A CA 1
ATOM 1788 C C . HIS A 1 228 ? 13.877 2.602 15.030 1.00 8.55 228 HIS A C 1
ATOM 1789 O O . HIS A 1 228 ? 12.908 3.276 14.707 1.00 9.66 228 HIS A O 1
ATOM 1796 N N . ALA A 1 229 ? 15.061 3.143 15.209 1.00 7.38 229 ALA A N 1
ATOM 1797 C CA . ALA A 1 229 ? 15.249 4.597 15.160 1.00 6.77 229 ALA A CA 1
ATOM 1798 C C . ALA A 1 229 ? 16.083 4.956 13.978 1.00 7.32 229 ALA A C 1
ATOM 1799 O O . ALA A 1 229 ? 16.849 4.132 13.492 1.00 8.54 229 ALA A O 1
ATOM 1801 N N . ILE A 1 230 ? 15.970 6.219 13.551 1.00 7.89 230 ILE A N 1
ATOM 1802 C CA . ILE A 1 230 ? 16.654 6.708 12.349 1.00 7.44 230 ILE A CA 1
ATOM 1803 C C . ILE A 1 230 ? 17.059 8.133 12.565 1.00 8.05 230 ILE A C 1
ATOM 1804 O O . ILE A 1 230 ? 16.336 8.855 13.328 1.00 7.92 230 ILE A O 1
ATOM 1809 N N . THR A 1 231 ? 18.182 8.521 12.011 1.00 8.61 231 THR A N 1
ATOM 1810 C CA . THR A 1 231 ? 18.699 9.870 12.199 1.00 8.73 231 THR A CA 1
ATOM 1811 C C . THR A 1 231 ? 19.385 10.281 10.928 1.00 9.11 231 THR A C 1
ATOM 1812 O O . THR A 1 231 ? 19.951 9.474 10.266 1.00 9.79 231 THR A O 1
ATOM 1816 N N . ALA A 1 232 ? 19.426 11.568 10.622 1.00 8.31 232 ALA A N 1
ATOM 1817 C CA . ALA A 1 232 ? 20.327 11.989 9.544 1.00 7.68 232 ALA A CA 1
ATOM 1818 C C . ALA A 1 232 ? 21.800 11.928 9.903 1.00 9.61 232 ALA A C 1
ATOM 1819 O O . ALA A 1 232 ? 22.203 12.295 11.010 1.00 10.06 232 ALA A O 1
ATOM 1821 N N . GLY A 1 233 ? 22.557 11.581 8.890 1.00 7.88 233 GLY A N 1
ATOM 1822 C CA . GLY A 1 233 ? 24.006 11.625 8.871 1.00 7.49 233 GLY A CA 1
ATOM 1823 C C . GLY A 1 233 ? 24.537 12.878 8.267 1.00 7.40 233 GLY A C 1
ATOM 1824 O O . GLY A 1 233 ? 23.897 13.936 8.238 1.00 8.62 233 GLY A O 1
ATOM 1825 N N . ALA A 1 234 ? 25.779 12.777 7.744 1.00 6.67 234 ALA A N 1
ATOM 1826 C CA . ALA A 1 234 ? 26.295 13.850 6.991 1.00 9.17 234 ALA A CA 1
ATOM 1827 C C . ALA A 1 234 ? 25.756 13.737 5.529 1.00 7.93 234 ALA A C 1
ATOM 1828 O O . ALA A 1 234 ? 25.484 12.651 5.041 1.00 10.91 234 ALA A O 1
ATOM 1830 N N . GLY A 1 235 ? 25.637 14.843 4.851 1.00 8.29 235 GLY A N 1
ATOM 1831 C CA . GLY A 1 235 ? 25.090 14.805 3.548 1.00 7.76 235 GLY A CA 1
ATOM 1832 C C . GLY A 1 235 ? 23.710 14.201 3.556 1.00 7.11 235 GLY A C 1
ATOM 1833 O O . GLY A 1 235 ? 22.988 14.394 4.450 1.00 10.86 235 GLY A O 1
ATOM 1834 N N . ILE A 1 236 ? 23.458 13.364 2.596 1.00 8.49 236 ILE A N 1
ATOM 1835 C CA . ILE A 1 236 ? 22.197 12.731 2.432 1.00 12.06 236 ILE A CA 1
ATOM 1836 C C . ILE A 1 236 ? 22.199 11.375 3.109 1.00 11.72 236 ILE A C 1
ATOM 1837 O O . ILE A 1 236 ? 21.286 10.585 2.914 1.00 13.62 236 ILE A O 1
ATOM 1842 N N . ASP A 1 237 ? 23.194 11.109 3.956 1.00 11.92 237 ASP A N 1
ATOM 1843 C CA . ASP A 1 237 ? 23.158 9.809 4.715 1.00 11.09 237 ASP A CA 1
ATOM 1844 C C . ASP A 1 237 ? 22.041 9.794 5.763 1.00 10.20 237 ASP A C 1
ATOM 1845 O O . ASP A 1 237 ? 21.659 10.867 6.351 1.00 9.20 237 ASP A O 1
ATOM 1850 N N . LEU A 1 238 ? 21.420 8.617 5.913 1.00 9.10 238 LEU A N 1
ATOM 1851 C CA . LEU A 1 238 ? 20.658 8.319 7.047 1.00 9.23 238 LEU A CA 1
ATOM 1852 C C . LEU A 1 238 ? 21.232 7.094 7.780 1.00 10.64 238 LEU A C 1
ATOM 1853 O O . LEU A 1 238 ? 21.709 6.210 7.132 1.00 10.94 238 LEU A O 1
ATOM 1858 N N . TRP A 1 239 ? 21.088 7.044 9.114 1.00 9.59 239 TRP A N 1
ATOM 1859 C CA . TRP A 1 239 ? 21.587 5.939 9.940 1.00 7.53 239 TRP A CA 1
ATOM 1860 C C . TRP A 1 239 ? 20.434 5.442 10.772 1.00 8.98 239 TRP A C 1
ATOM 1861 O O . TRP A 1 239 ? 19.660 6.234 11.252 1.00 8.20 239 TRP A O 1
ATOM 1872 N N . PHE A 1 240 ? 20.372 4.137 10.943 1.00 8.61 240 PHE A N 1
ATOM 1873 C CA . PHE A 1 240 ? 19.274 3.533 11.701 1.00 8.27 240 PHE A CA 1
ATOM 1874 C C . PHE A 1 240 ? 19.759 2.350 12.490 1.00 8.01 240 PHE A C 1
ATOM 1875 O O . PHE A 1 240 ? 20.661 1.633 12.138 1.00 8.46 240 PHE A O 1
ATOM 1883 N N . THR A 1 241 ? 19.023 2.082 13.545 1.00 8.15 241 THR A N 1
ATOM 1884 C CA . THR A 1 241 ? 19.268 0.900 14.438 1.00 6.88 241 THR A CA 1
ATOM 1885 C C . THR A 1 241 ? 18.458 -0.312 13.972 1.00 8.64 241 THR A C 1
ATOM 1886 O O . THR A 1 241 ? 17.311 -0.173 13.609 1.00 10.12 241 THR A O 1
ATOM 1890 N N . GLU A 1 242 ? 19.092 -1.481 13.948 1.00 8.94 242 GLU A N 1
ATOM 1891 C CA . GLU A 1 242 ? 18.434 -2.777 13.682 1.00 8.56 242 GLU A CA 1
ATOM 1892 C C . GLU A 1 242 ? 18.518 -3.575 14.974 1.00 12.11 242 GLU A C 1
ATOM 1893 O O . GLU A 1 242 ? 19.543 -4.088 15.353 1.00 10.81 242 GLU A O 1
ATOM 1899 N N . TRP A 1 243 ? 17.435 -3.575 15.714 1.00 12.41 243 TRP A N 1
ATOM 1900 C CA . TRP A 1 243 ? 17.347 -4.107 17.078 1.00 16.95 243 TRP A CA 1
ATOM 1901 C C . TRP A 1 243 ? 17.339 -5.587 16.911 1.00 15.56 243 TRP A C 1
ATOM 1902 O O . TRP A 1 243 ? 17.940 -6.299 17.705 1.00 19.31 243 TRP A O 1
ATOM 1913 N N . GLY A 1 244 ? 16.747 -6.056 15.821 1.00 16.07 244 GLY A N 1
ATOM 1914 C CA . GLY A 1 244 ? 16.463 -7.447 15.601 1.00 17.14 244 GLY A CA 1
ATOM 1915 C C . GLY A 1 244 ? 17.688 -8.105 15.108 1.00 17.80 244 GLY A C 1
ATOM 1916 O O . GLY A 1 244 ? 17.975 -9.218 15.468 1.00 19.63 244 GLY A O 1
ATOM 1917 N N . ALA A 1 245 ? 18.483 -7.372 14.362 1.0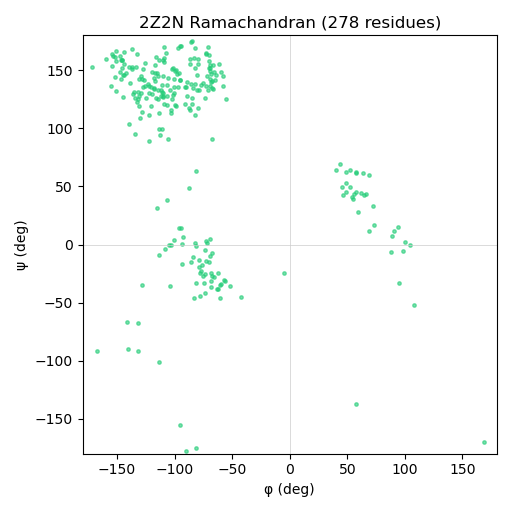0 17.10 245 ALA A N 1
ATOM 1918 C CA . ALA A 1 245 ? 19.703 -7.951 13.802 1.00 16.02 245 ALA A CA 1
ATOM 1919 C C . ALA A 1 245 ? 21.004 -7.556 14.454 1.00 17.43 245 ALA A C 1
ATOM 1920 O O . ALA A 1 245 ? 22.040 -8.023 13.991 1.00 15.23 245 ALA A O 1
ATOM 1922 N N . ASN A 1 246 ? 20.967 -6.696 15.492 1.00 17.09 246 ASN A N 1
ATOM 1923 C CA . ASN A 1 246 ? 22.160 -6.119 16.114 1.00 17.31 246 ASN A CA 1
ATOM 1924 C C . ASN A 1 246 ? 23.191 -5.513 15.148 1.00 16.42 246 ASN A C 1
ATOM 1925 O O . ASN A 1 246 ? 24.428 -5.802 15.163 1.00 14.37 246 ASN A O 1
ATOM 1930 N N . LYS A 1 247 ? 22.633 -4.624 14.327 1.00 14.40 247 LYS A N 1
ATOM 1931 C CA . LYS A 1 247 ? 23.409 -3.868 13.347 1.00 14.86 247 LYS A CA 1
ATOM 1932 C C . LYS A 1 247 ? 23.062 -2.439 13.403 1.00 12.91 247 LYS A C 1
ATOM 1933 O O . LYS A 1 247 ? 22.000 -2.044 13.898 1.00 10.77 247 LYS A O 1
ATOM 1939 N N . ILE A 1 248 ? 23.932 -1.661 12.801 1.00 11.43 248 ILE A N 1
ATOM 1940 C CA . ILE A 1 248 ? 23.644 -0.274 12.432 1.00 10.66 248 ILE A CA 1
ATOM 1941 C C . ILE A 1 248 ? 23.552 -0.227 10.883 1.00 10.07 248 ILE A C 1
ATOM 1942 O O . ILE A 1 248 ? 24.412 -0.675 10.168 1.00 11.94 248 ILE A O 1
ATOM 1947 N N . GLY A 1 249 ? 22.439 0.346 10.426 1.00 9.89 249 GLY A N 1
ATOM 1948 C CA . GLY A 1 249 ? 22.121 0.478 9.010 1.00 10.82 249 GLY A CA 1
ATOM 1949 C C . GLY A 1 249 ? 22.459 1.894 8.551 1.00 11.26 249 GLY A C 1
ATOM 1950 O O . GLY A 1 249 ? 22.362 2.861 9.359 1.00 8.77 249 GLY A O 1
ATOM 1951 N N . ARG A 1 250 ? 22.837 1.979 7.288 1.00 10.54 250 ARG A N 1
ATOM 1952 C CA . ARG A 1 250 ? 23.107 3.262 6.636 1.00 10.24 250 ARG A CA 1
ATOM 1953 C C . ARG A 1 250 ? 22.494 3.355 5.282 1.00 11.65 250 ARG A C 1
ATOM 1954 O O . ARG A 1 250 ? 22.734 2.513 4.451 1.00 13.92 250 ARG A O 1
ATOM 1962 N N . LEU A 1 251 ? 21.716 4.385 5.034 1.00 8.98 251 LEU A N 1
ATOM 1963 C CA . LEU A 1 251 ? 21.194 4.672 3.697 1.00 10.13 251 LEU A CA 1
ATOM 1964 C C . LEU A 1 251 ? 22.132 5.739 3.172 1.00 12.60 251 LEU A C 1
ATOM 1965 O O . LEU A 1 251 ? 22.383 6.769 3.824 1.00 11.46 251 LEU A O 1
ATOM 1970 N N . THR A 1 252 ? 22.801 5.418 2.088 1.00 13.24 252 THR A N 1
ATOM 1971 C CA . THR A 1 252 ? 23.710 6.387 1.611 1.00 16.21 252 THR A CA 1
ATOM 1972 C C . THR A 1 252 ? 23.403 6.194 0.168 1.00 20.60 252 THR A C 1
ATOM 1973 O O . THR A 1 252 ? 23.787 5.240 -0.471 1.00 21.71 252 THR A O 1
ATOM 1977 N N . SER A 1 253 ? 22.656 7.129 -0.359 1.00 23.43 253 SER A N 1
ATOM 1978 C CA . SER A 1 253 ? 23.504 7.787 -1.420 1.00 22.67 253 SER A CA 1
ATOM 1979 C C . SER A 1 253 ? 23.261 7.606 -2.860 1.00 22.49 253 SER A C 1
ATOM 1980 O O . SER A 1 253 ? 23.290 8.632 -3.566 1.00 28.09 253 SER A O 1
ATOM 1983 N N . ASN A 1 254 ? 23.162 6.382 -3.374 1.00 20.79 254 ASN A N 1
ATOM 1984 C CA . ASN A 1 254 ? 22.202 6.127 -4.477 1.00 18.32 254 ASN A CA 1
ATOM 1985 C C . ASN A 1 254 ? 21.062 5.347 -3.886 1.00 16.57 254 ASN A C 1
ATOM 1986 O O . ASN A 1 254 ? 20.521 4.462 -4.516 1.00 14.25 254 ASN A O 1
ATOM 1991 N N . ASN A 1 255 ? 20.692 5.705 -2.658 1.00 15.08 255 ASN A N 1
ATOM 1992 C CA . ASN A 1 255 ? 19.709 5.030 -1.885 1.00 15.06 255 ASN A CA 1
ATOM 1993 C C . ASN A 1 255 ? 20.121 3.579 -1.768 1.00 14.57 255 ASN A C 1
ATOM 1994 O O . ASN A 1 255 ? 19.242 2.689 -1.793 1.00 17.38 255 ASN A O 1
ATOM 1999 N N . ILE A 1 256 ? 21.420 3.381 -1.512 1.00 10.36 256 ILE A N 1
ATOM 2000 C CA . ILE A 1 256 ? 21.939 2.064 -1.155 1.00 9.22 256 ILE A CA 1
ATOM 2001 C C . ILE A 1 256 ? 21.895 1.908 0.336 1.00 8.79 256 ILE A C 1
ATOM 2002 O O . ILE A 1 256 ? 22.302 2.803 1.054 1.00 7.44 256 ILE A O 1
ATOM 2007 N N . ILE A 1 257 ? 21.440 0.740 0.815 1.00 8.94 257 ILE A N 1
ATOM 2008 C CA . ILE A 1 257 ? 21.488 0.414 2.271 1.00 7.80 257 ILE A CA 1
ATOM 2009 C C . ILE A 1 257 ? 22.619 -0.534 2.536 1.00 10.13 257 ILE A C 1
ATOM 2010 O O . ILE A 1 257 ? 22.626 -1.633 1.989 1.00 6.05 257 ILE A O 1
ATOM 2015 N N . GLU A 1 258 ? 23.614 -0.038 3.328 1.00 10.65 258 GLU A N 1
ATOM 2016 C CA . GLU A 1 258 ? 24.702 -0.791 3.885 1.00 13.79 258 GLU A CA 1
ATOM 2017 C C . GLU A 1 258 ? 24.449 -1.110 5.353 1.00 12.49 258 GLU A C 1
ATOM 2018 O O . GLU A 1 258 ? 23.741 -0.355 6.065 1.00 14.01 258 GLU A O 1
ATOM 2024 N N . GLU A 1 259 ? 25.020 -2.221 5.833 1.00 12.31 259 GLU A N 1
ATOM 2025 C CA . GLU A 1 259 ? 24.860 -2.568 7.271 1.00 13.29 259 GLU A CA 1
ATOM 2026 C C . GLU A 1 259 ? 26.165 -2.852 7.982 1.00 14.05 259 GLU A C 1
ATOM 2027 O O . GLU A 1 259 ? 27.109 -3.382 7.346 1.00 15.23 259 GLU A O 1
ATOM 2033 N N . TYR A 1 260 ? 26.276 -2.421 9.236 1.00 14.46 260 TYR A N 1
ATOM 2034 C CA . TYR A 1 260 ? 27.548 -2.584 9.962 1.00 15.55 260 TYR A CA 1
ATOM 2035 C C . TYR A 1 260 ? 27.236 -3.378 11.212 1.00 16.26 260 TYR A C 1
ATOM 2036 O O . TYR A 1 260 ? 26.510 -2.949 12.098 1.00 18.66 260 TYR A O 1
ATOM 2045 N N . PRO A 1 261 ? 27.713 -4.617 11.286 1.00 17.56 261 PRO A N 1
ATOM 2046 C CA . PRO A 1 261 ? 27.308 -5.483 12.370 1.00 17.56 261 PRO A CA 1
ATOM 2047 C C . PRO A 1 261 ? 28.053 -5.004 13.616 1.00 19.71 261 PRO A C 1
ATOM 2048 O O . PRO A 1 261 ? 29.250 -4.591 13.537 1.00 19.14 261 PRO A O 1
ATOM 2052 N N . ILE A 1 262 ? 27.330 -4.995 14.726 1.00 20.93 262 ILE A N 1
ATOM 2053 C CA . ILE A 1 262 ? 27.834 -4.490 15.982 1.00 23.61 262 ILE A CA 1
ATOM 2054 C C . ILE A 1 262 ? 28.643 -5.599 16.629 1.00 26.71 262 ILE A C 1
ATOM 2055 O O . ILE A 1 262 ? 28.070 -6.613 17.016 1.00 24.58 262 ILE A O 1
ATOM 2060 N N . GLN A 1 263 ? 29.961 -5.415 16.720 1.00 31.11 263 GLN A N 1
ATOM 2061 C CA . GLN A 1 263 ? 30.773 -6.437 17.393 1.00 34.92 263 GLN A CA 1
ATOM 2062 C C . GLN A 1 263 ? 30.429 -6.440 18.889 1.00 36.36 263 GLN A C 1
ATOM 2063 O O . GLN A 1 263 ? 30.983 -5.624 19.639 1.00 36.92 263 GLN A O 1
ATOM 2069 N N . ILE A 1 264 ? 29.436 -7.270 19.276 1.00 37.87 264 ILE A N 1
ATOM 2070 C CA . ILE A 1 264 ? 29.095 -7.541 20.699 1.00 38.30 264 ILE A CA 1
ATOM 2071 C C . ILE A 1 264 ? 27.751 -8.301 20.914 1.00 38.99 264 ILE A C 1
ATOM 2072 O O . ILE A 1 264 ? 27.117 -8.772 19.959 1.00 39.48 264 ILE A O 1
ATOM 2077 N N . LYS A 1 265 ? 27.311 -8.382 22.172 1.00 39.09 265 LYS A N 1
ATOM 2078 C CA . LYS A 1 265 ? 26.256 -9.398 22.422 1.00 39.44 265 LYS A CA 1
ATOM 2079 C C . LYS A 1 265 ? 24.872 -8.946 22.986 1.00 39.38 265 LYS A C 1
ATOM 2080 O O . LYS A 1 265 ? 24.778 -8.424 24.116 1.00 39.09 265 LYS A O 1
ATOM 2082 N N . SER A 1 266 ? 23.805 -9.213 22.210 1.00 39.19 266 SER A N 1
ATOM 2083 C CA . SER A 1 266 ? 22.447 -8.699 22.486 1.00 38.80 266 SER A CA 1
ATOM 2084 C C . SER A 1 266 ? 22.525 -7.182 22.771 1.00 37.73 266 SER A C 1
ATOM 2085 O O . SER A 1 266 ? 21.967 -6.692 23.775 1.00 38.09 266 SER A O 1
ATOM 2088 N N . ALA A 1 267 ? 23.281 -6.469 21.933 1.00 35.86 267 ALA A N 1
ATOM 2089 C CA . ALA A 1 267 ? 23.337 -5.004 22.003 1.00 34.86 267 ALA A CA 1
ATOM 2090 C C . ALA A 1 267 ? 21.951 -4.390 21.982 1.00 32.83 267 ALA A C 1
ATOM 2091 O O . ALA A 1 267 ? 21.731 -3.354 22.626 1.00 34.78 267 ALA A O 1
ATOM 2093 N N . GLU A 1 268 ? 21.033 -4.998 21.229 1.00 28.95 268 GLU A N 1
ATOM 2094 C CA . GLU A 1 268 ? 19.673 -4.514 21.131 1.00 26.35 268 GLU A CA 1
ATOM 2095 C C . GLU A 1 268 ? 19.673 -2.970 21.062 1.00 24.17 268 GLU A C 1
ATOM 2096 O O . GLU A 1 268 ? 19.182 -2.308 21.998 1.00 23.88 268 GLU A O 1
ATOM 2102 N N . PRO A 1 269 ? 20.255 -2.410 19.982 1.00 20.40 269 PRO A N 1
ATOM 2103 C CA . PRO A 1 269 ? 20.347 -0.959 19.916 1.00 19.89 269 PRO A CA 1
ATOM 2104 C C . PRO A 1 269 ? 18.970 -0.336 19.843 1.00 20.74 269 PRO A C 1
ATOM 2105 O O . PRO A 1 269 ? 18.072 -0.886 19.212 1.00 20.43 269 PRO A O 1
ATOM 2109 N N . HIS A 1 270 ? 18.794 0.781 20.519 1.00 23.17 270 HIS A N 1
ATOM 2110 C CA . HIS A 1 270 ? 17.532 1.522 20.530 1.00 24.35 270 HIS A CA 1
ATOM 2111 C C . HIS A 1 270 ? 17.708 2.875 19.831 1.00 23.41 270 HIS A C 1
ATOM 2112 O O . HIS A 1 270 ? 17.808 2.950 18.582 1.00 22.83 270 HIS A O 1
ATOM 2119 N N . GLY A 1 271 ? 17.844 3.921 20.649 1.00 21.87 271 GLY A N 1
ATOM 2120 C CA . GLY A 1 271 ? 17.912 5.279 20.095 1.00 23.02 271 GLY A CA 1
ATOM 2121 C C . GLY A 1 271 ? 19.198 5.511 19.351 1.00 21.39 271 GLY A C 1
ATOM 2122 O O . GLY A 1 271 ? 20.227 4.837 19.574 1.00 22.15 271 GLY A O 1
ATOM 2123 N N . ILE A 1 272 ? 19.211 6.555 18.534 1.00 19.42 272 ILE A N 1
ATOM 2124 C CA . ILE A 1 272 ? 20.366 6.873 17.719 1.00 18.71 272 ILE A CA 1
ATOM 2125 C C . ILE A 1 272 ? 20.371 8.374 17.478 1.00 18.93 272 ILE A C 1
ATOM 2126 O O . ILE A 1 272 ? 19.344 8.964 17.259 1.00 19.01 272 ILE A O 1
ATOM 2131 N N . CYS A 1 273 ? 21.563 8.946 17.446 1.00 19.70 273 CYS A N 1
ATOM 2132 C CA A CYS A 1 273 ? 21.784 10.354 17.219 0.50 20.09 273 CYS A CA 1
ATOM 2133 C CA B CYS A 1 273 ? 21.733 10.343 17.081 0.50 21.17 273 CYS A CA 1
ATOM 2134 C C . CYS A 1 273 ? 23.114 10.544 16.503 1.00 19.65 273 CYS A C 1
ATOM 2135 O O . CYS A 1 273 ? 24.020 9.820 16.789 1.00 22.09 273 CYS A O 1
ATOM 2140 N N . PHE A 1 274 ? 23.233 11.552 15.656 1.00 21.50 274 PHE A N 1
ATOM 2141 C CA . PHE A 1 274 ? 24.444 11.877 14.949 1.00 21.06 274 PHE A CA 1
ATOM 2142 C C . PHE A 1 274 ? 24.856 13.290 15.316 1.00 22.59 274 PHE A C 1
ATOM 2143 O O . PHE A 1 274 ? 24.034 14.161 15.319 1.00 24.32 274 PHE A O 1
ATOM 2151 N N . ASP A 1 275 ? 26.133 13.515 15.582 1.00 22.26 275 ASP A N 1
ATOM 2152 C CA . ASP A 1 275 ? 26.642 14.858 15.911 1.00 24.53 275 ASP A CA 1
ATOM 2153 C C . ASP A 1 275 ? 27.634 15.498 14.927 1.00 25.74 275 ASP A C 1
ATOM 2154 O O . ASP A 1 275 ? 28.498 16.271 15.307 1.00 26.72 275 ASP A O 1
ATOM 2159 N N . GLY A 1 276 ? 27.523 15.212 13.653 1.00 27.48 276 GLY A N 1
ATOM 2160 C CA . GLY A 1 276 ? 28.431 15.816 12.690 1.00 28.00 276 GLY A CA 1
ATOM 2161 C C . GLY A 1 276 ? 29.603 14.910 12.401 1.00 27.64 276 GLY A C 1
ATOM 2162 O O . GLY A 1 276 ? 30.076 14.905 11.280 1.00 28.89 276 GLY A O 1
ATOM 2163 N N . GLU A 1 277 ? 30.075 14.129 13.376 1.00 27.46 277 GLU A N 1
ATOM 2164 C CA . GLU A 1 277 ? 31.126 13.170 13.069 1.00 27.78 277 GLU A CA 1
ATOM 2165 C C . GLU A 1 277 ? 30.818 11.774 13.512 1.00 26.27 277 GLU A C 1
ATOM 2166 O O . GLU A 1 277 ? 31.164 10.795 12.817 1.00 26.96 277 GLU A O 1
ATOM 2172 N N . THR A 1 278 ? 30.134 11.678 14.642 1.00 24.96 278 THR A N 1
ATOM 2173 C CA . THR A 1 278 ? 29.955 10.427 15.371 1.00 22.53 278 THR A CA 1
ATOM 2174 C C . THR A 1 278 ? 28.465 10.046 15.439 1.00 22.87 278 THR A C 1
ATOM 2175 O O . THR A 1 278 ? 27.587 10.885 15.762 1.00 21.80 278 THR A O 1
ATOM 2179 N N . ILE A 1 279 ? 28.211 8.768 15.154 1.00 21.34 279 ILE A N 1
ATOM 2180 C CA . ILE A 1 279 ? 26.925 8.134 15.432 1.00 22.27 279 ILE A CA 1
ATOM 2181 C C . ILE A 1 279 ? 26.873 7.563 16.868 1.00 21.67 279 ILE A C 1
ATOM 2182 O O . ILE A 1 279 ? 27.659 6.656 17.215 1.00 23.72 279 ILE A O 1
ATOM 2187 N N . TRP A 1 280 ? 25.969 8.090 17.687 1.00 21.57 280 TRP A N 1
ATOM 2188 C CA . TRP A 1 280 ? 25.745 7.608 19.053 1.00 22.14 280 TRP A CA 1
ATOM 2189 C C . TRP A 1 280 ? 24.489 6.770 19.196 1.00 21.86 280 TRP A C 1
ATOM 2190 O O . TRP A 1 280 ? 23.388 7.174 18.788 1.00 23.67 280 TRP A O 1
ATOM 2201 N N . PHE A 1 281 ? 24.598 5.640 19.861 1.00 21.30 281 PHE A N 1
ATOM 2202 C CA . PHE A 1 281 ? 23.389 4.864 20.060 1.00 20.95 281 PHE A CA 1
ATOM 2203 C C . PHE A 1 281 ? 23.346 4.217 21.397 1.00 24.02 281 PHE A C 1
ATOM 2204 O O . PHE A 1 281 ? 24.373 3.832 21.946 1.00 22.15 281 PHE A O 1
ATOM 2212 N N . ALA A 1 282 ? 22.131 4.098 21.908 1.00 23.34 282 ALA A N 1
ATOM 2213 C CA . ALA A 1 282 ? 21.900 3.432 23.156 1.00 26.16 282 ALA A CA 1
ATOM 2214 C C . ALA A 1 282 ? 21.843 1.951 22.970 1.00 26.29 282 ALA A C 1
ATOM 2215 O O . ALA A 1 282 ? 21.270 1.441 22.036 1.00 26.04 282 ALA A O 1
ATOM 2225 N N . GLU A 1 284 ? 21.075 -1.864 24.999 1.00 29.31 284 GLU A N 1
ATOM 2226 C CA . GLU A 1 284 ? 20.355 -2.502 26.131 1.00 29.57 284 GLU A CA 1
ATOM 2227 C C . GLU A 1 284 ? 21.242 -2.872 27.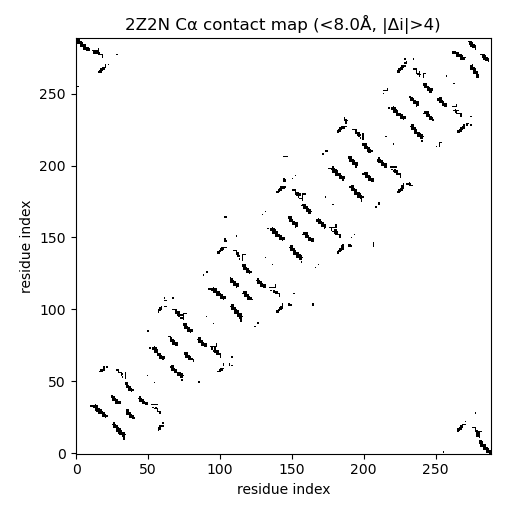329 1.00 29.67 284 GLU A C 1
ATOM 2228 O O . GLU A 1 284 ? 20.828 -2.768 28.471 1.00 31.21 284 GLU A O 1
ATOM 2234 N N . CYS A 1 285 ? 22.467 -3.294 27.065 1.00 29.86 285 CYS A N 1
ATOM 2235 C CA . CYS A 1 285 ? 23.356 -3.773 28.115 1.00 30.54 285 CYS A CA 1
ATOM 2236 C C . CYS A 1 285 ? 24.173 -2.682 28.793 1.00 29.18 285 CYS A C 1
ATOM 2237 O O . CYS A 1 285 ? 25.391 -2.849 28.919 1.00 28.71 285 CYS A O 1
ATOM 2240 N N . ASP A 1 286 ? 23.506 -1.601 29.202 1.00 27.32 286 ASP A N 1
ATOM 2241 C CA . ASP A 1 286 ? 24.116 -0.500 29.993 1.00 28.01 286 ASP A CA 1
ATOM 2242 C C . ASP A 1 286 ? 25.335 0.160 29.316 1.00 26.07 286 ASP A C 1
ATOM 2243 O O . ASP A 1 286 ? 26.359 0.383 29.954 1.00 25.80 286 ASP A O 1
ATOM 2248 N N . LYS A 1 287 ? 25.215 0.456 28.029 1.00 24.94 287 LYS A N 1
ATOM 2249 C CA . LYS A 1 287 ? 26.321 0.974 27.248 1.00 24.78 287 LYS A CA 1
ATOM 2250 C C . LYS A 1 287 ? 25.755 1.944 26.225 1.00 24.77 287 LYS A C 1
ATOM 2251 O O . LYS A 1 287 ? 24.559 1.876 25.886 1.00 25.67 287 LYS A O 1
ATOM 2257 N N . ILE A 1 288 ? 26.636 2.818 25.750 1.00 23.72 288 ILE A N 1
ATOM 2258 C CA . ILE A 1 288 ? 26.345 3.665 24.623 1.00 24.32 288 ILE A CA 1
ATOM 2259 C C . ILE A 1 288 ? 27.415 3.369 23.577 1.00 23.17 2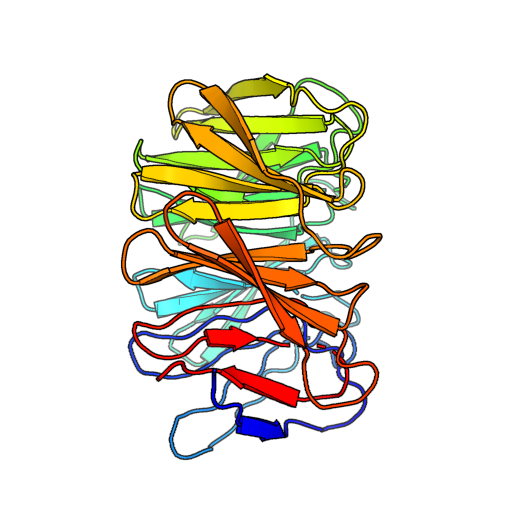88 ILE A C 1
ATOM 2260 O O . ILE A 1 288 ? 28.599 3.218 23.889 1.00 22.56 288 ILE A O 1
ATOM 2265 N N . GLY A 1 289 ? 26.999 3.246 22.329 1.00 21.73 289 GLY A N 1
ATOM 2266 C CA . GLY A 1 289 ? 27.955 2.999 21.232 1.00 21.62 289 GLY A CA 1
ATOM 2267 C C . GLY A 1 289 ? 28.296 4.287 20.539 1.00 21.72 289 GLY A C 1
ATOM 2268 O O . GLY A 1 289 ? 27.423 5.164 20.443 1.00 21.37 289 GLY A O 1
ATOM 2269 N N . LYS A 1 290 ? 29.537 4.385 20.054 1.00 21.89 290 LYS A N 1
ATOM 2270 C CA . LYS A 1 290 ? 30.033 5.519 19.288 1.00 22.16 290 LYS A CA 1
ATOM 2271 C C . LYS A 1 290 ? 30.660 4.997 18.026 1.00 22.13 290 LYS A C 1
ATOM 2272 O O . LYS A 1 290 ? 31.751 4.369 18.093 1.00 21.38 290 LYS A O 1
ATOM 2278 N N . LEU A 1 291 ? 30.061 5.308 16.884 1.00 20.26 291 LEU A N 1
ATOM 2279 C CA . LEU A 1 291 ? 30.525 4.772 15.622 1.00 21.63 291 LEU A CA 1
ATOM 2280 C C . LEU A 1 291 ? 31.017 5.882 14.671 1.00 21.38 291 LEU A C 1
ATOM 2281 O O . LEU A 1 291 ? 30.388 6.915 14.592 1.00 20.71 291 LEU A O 1
ATOM 2286 N N . THR A 1 292 ? 32.105 5.635 13.930 1.00 21.59 292 THR A N 1
ATOM 2287 C CA A THR A 1 292 ? 32.685 6.612 12.977 0.50 20.58 292 THR A CA 1
ATOM 2288 C CA B THR A 1 292 ? 32.594 6.603 12.943 0.50 21.21 292 THR A CA 1
ATOM 2289 C C . THR A 1 292 ? 33.248 5.921 11.704 1.00 21.60 292 THR A C 1
ATOM 2290 O O . THR A 1 292 ? 33.926 4.873 11.796 1.00 19.44 292 THR A O 1
ATOM 2297 N N . LEU A 1 293 ? 33.031 6.496 10.510 1.00 21.91 293 LEU A N 1
ATOM 2298 C CA . LEU A 1 293 ? 33.641 5.908 9.266 1.00 21.76 293 LEU A CA 1
ATOM 2299 C C . LEU A 1 293 ? 35.014 6.438 9.040 1.00 22.58 293 LEU A C 1
ATOM 2300 O O . LEU A 1 293 ? 35.333 7.478 9.612 1.00 22.33 293 LEU A O 1
ATOM 2305 N N . ILE A 1 294 ? 35.797 5.684 8.236 1.00 23.94 294 ILE A N 1
ATOM 2306 C CA . ILE A 1 294 ? 36.947 6.124 7.388 1.00 24.25 294 ILE A CA 1
ATOM 2307 C C . ILE A 1 294 ? 38.345 5.778 7.934 1.00 24.28 294 ILE A C 1
ATOM 2308 O O . ILE A 1 294 ? 39.362 6.403 7.565 1.00 25.81 294 ILE A O 1
#

Sequence (289 aa):
EFKLQELNLTNNQDTGPYGITVSDKGKVVWITTQHKANISCCINLDGKITEYPLPTPDAKVCLTISSDGEVWFTENAANKIGRITKKGIIKEYTLPNPDSAPYGITEGPNGDIWFTENGNRIGRITDDGKIREYELPNKGSYPSSFITLGSDNALWFTENQNNAIGRITESGDITEFKIPTPASGPVGITKGNDDALWFVEIIGNKIGRITTSSGEITEFKKIPTPNARPHAITAGAGIDLWFTEWGANKIGRLTSNNIIEEYPIQIKSAEPHGICCFDGETIWFAECDKIGKLTTLI

InterPro domains:
  IPR011217 Virginiamycin B lyase Vgb [MF_01282] (7-293)
  IPR011217 Virginiamycin B lyase Vgb [PIRSF026412] (11-294)
  IPR015943 WD40/YVTN repeat-like-containing domain superfamily [G3DSA:2.130.10.10] (1-299)
  IPR051344 Virginiamycin B lyase [PTHR40274] (88-179)

B-factor: mean 23.25, std 13.73, range [2.0, 57.79]

Nearest PDB structures (foldseek):
  2z2n-assembly1_A  TM=1.003E+00  e=1.578E-54  Staphylococcus aureus
  2z2p-assembly1_B  TM=9.930E-01  e=6.543E-49  Staphylococcus aureus
  2qc5-assembly1_A  TM=9.817E-01  e=1.658E-41  Staphylococcus cohnii
  7zqg-assembly1_A  TM=7.334E-01  e=1.838E-13  synthetic construct
  3wwa-assembly1_A  TM=7.151E-01  e=1.241E-11  unclassified

Organism: Staphylococcus aureus (NCBI:txid1280)

Radius of gyration: 17.62 Å; Cα contacts (8 Å, |Δi|>4): 870; chains: 1; bounding box: 46×38×46 Å

Foldseek 3Di:
DKDKDKDFFCPDQQFWFAWDADLQGKIWTHGQRQQIWIAHPVGDIDDDHDPDPNQRKHWDAFPVGKIWIHRQNQQWIWIQDPVRDIDIAHDPDPNFRWAAWDAADVGWIWTHTLVQWIWTADPVGDIDIAHDPDRQQCWAYWEQAPVRWIWTHRQAQQWIWTAHPVGDIDTAHDPPPSQGWHAWYAFPVRWIWTHRQRQQWIWTAHPVGDIDIDHAPDPNQRWHYKEYDPDRKIWTHRLRQQWIWIQDDVRDIDIGHDPDDSQSWHYWYYDHAWIWIHRRRMIMTMGDD